Protein AF-A0A353XTH4-F1 (afdb_monomer_lite)

Foldseek 3Di:
DVVVVVVVVVVVVVVLVLLVLLLVQLVVVFDLLLLQLVVLVVLLVVLQVVCCVPPNPVLVVVLVVLCVVPVVLLLVLLCLQRNLLSSLSSQLSNQDHSVLLVLLLLLLLVLLVVLVVLVVDDDDVVSVVVSVVSVVSSVVVNVVVVVVVVVPVPDPCPDPCCNCVRHNVSSNSSSNSNSNSVVLLVLLAVLLVVVVVVVVVVVVVVVVVVVVVVVVVVPPPPPPDDDDDDDDDPPPPPVVVPPVCDPPPPPPPDPDDPSRVVSVPRHRRNDPSSVDPSSSSSSSSVSNVVVSVVVCVVVVDDDGDPSSNPD

pLDDT: mean 82.44, std 18.03, range [32.66, 98.12]

Structure (mmCIF, N/CA/C/O backbone):
data_AF-A0A353XTH4-F1
#
_entry.id   AF-A0A353XTH4-F1
#
loop_
_atom_site.group_PDB
_atom_site.id
_atom_site.type_symbol
_atom_site.label_atom_id
_atom_site.label_alt_id
_atom_site.label_comp_id
_atom_site.label_asym_id
_atom_site.label_entity_id
_atom_site.label_seq_id
_atom_site.pdbx_PDB_ins_code
_atom_site.Cartn_x
_atom_site.Cartn_y
_atom_site.Cartn_z
_atom_site.occupancy
_atom_site.B_iso_or_equiv
_atom_site.auth_seq_id
_atom_site.auth_comp_id
_atom_site.auth_asym_id
_atom_site.auth_atom_id
_atom_site.pdbx_PDB_model_num
ATOM 1 N N . MET A 1 1 ? 14.498 3.901 23.119 1.00 85.19 1 MET A N 1
ATOM 2 C CA . MET A 1 1 ? 15.072 4.390 21.845 1.00 85.19 1 MET A CA 1
ATOM 3 C C . MET A 1 1 ? 15.716 3.276 21.026 1.00 85.19 1 MET A C 1
ATOM 5 O O . MET A 1 1 ? 15.210 3.004 19.949 1.00 85.19 1 MET A O 1
ATOM 9 N N . VAL A 1 2 ? 16.725 2.557 21.540 1.00 93.25 2 VAL A N 1
ATOM 10 C CA . VAL A 1 2 ? 17.423 1.482 20.791 1.00 93.25 2 VAL A CA 1
ATOM 11 C C . VAL A 1 2 ? 16.478 0.410 20.228 1.00 93.25 2 VAL A C 1
ATOM 13 O O . VAL A 1 2 ? 16.583 0.060 19.060 1.00 93.25 2 VAL A O 1
ATOM 16 N N . ARG A 1 3 ? 15.492 -0.050 21.014 1.00 93.12 3 ARG A N 1
ATOM 17 C CA . ARG A 1 3 ? 14.490 -1.033 20.555 1.00 93.12 3 ARG A CA 1
ATOM 18 C C . ARG A 1 3 ? 13.718 -0.574 19.312 1.00 93.12 3 ARG A C 1
ATOM 20 O O .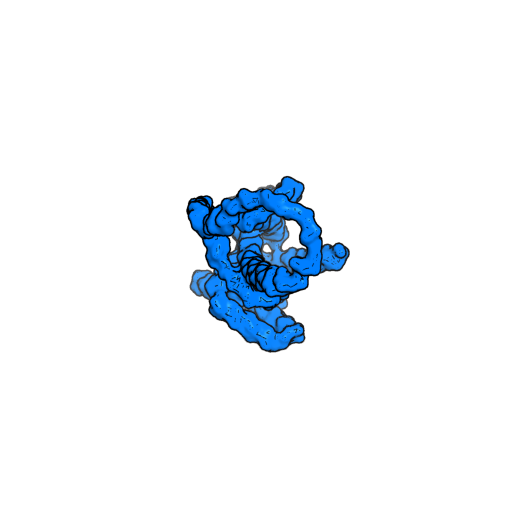 ARG A 1 3 ? 13.501 -1.377 18.417 1.00 93.12 3 ARG A O 1
ATOM 27 N N . LEU A 1 4 ? 13.306 0.695 19.260 1.00 92.56 4 LEU A N 1
ATOM 28 C CA . LEU A 1 4 ? 12.585 1.232 18.102 1.00 92.56 4 LEU A CA 1
ATOM 29 C C . LEU A 1 4 ? 13.498 1.298 16.880 1.00 92.56 4 LEU A C 1
ATOM 31 O O . LEU A 1 4 ? 13.093 0.844 15.820 1.00 92.56 4 LEU A O 1
ATOM 35 N N . ILE A 1 5 ? 14.735 1.770 17.061 1.00 93.06 5 ILE A N 1
ATOM 36 C CA . ILE A 1 5 ? 15.741 1.833 15.993 1.00 93.06 5 ILE A CA 1
ATOM 37 C C . ILE A 1 5 ? 15.989 0.438 15.407 1.00 93.06 5 ILE A C 1
ATOM 39 O O . ILE A 1 5 ? 15.964 0.267 14.190 1.00 93.06 5 ILE A O 1
ATOM 43 N N . LEU A 1 6 ? 16.164 -0.574 16.262 1.00 95.38 6 LEU A N 1
ATOM 44 C CA . LEU A 1 6 ? 16.394 -1.947 15.820 1.00 95.38 6 LEU A CA 1
ATOM 45 C C . LEU A 1 6 ? 15.192 -2.503 15.046 1.00 95.38 6 LEU A C 1
ATOM 47 O O . LEU A 1 6 ? 15.371 -3.064 13.971 1.00 95.38 6 LEU A O 1
ATOM 51 N N . ILE A 1 7 ? 13.970 -2.307 15.552 1.00 91.81 7 ILE A N 1
ATOM 52 C CA . ILE A 1 7 ? 12.749 -2.744 14.860 1.00 91.81 7 ILE A CA 1
ATOM 53 C C . ILE A 1 7 ? 12.629 -2.057 13.495 1.00 91.81 7 ILE A C 1
ATOM 55 O O . ILE A 1 7 ? 12.331 -2.726 12.511 1.00 91.81 7 ILE A O 1
ATOM 59 N N . THR A 1 8 ? 12.901 -0.751 13.408 1.00 91.38 8 THR A N 1
ATOM 60 C CA . THR A 1 8 ? 12.856 -0.024 12.130 1.00 91.38 8 THR A CA 1
ATOM 61 C C . THR A 1 8 ? 13.936 -0.475 11.156 1.00 91.38 8 THR A C 1
ATOM 63 O O . THR A 1 8 ? 13.669 -0.523 9.963 1.00 91.38 8 THR A O 1
ATOM 66 N N . LEU A 1 9 ? 15.123 -0.843 11.646 1.00 93.94 9 LEU A N 1
ATOM 67 C CA . LEU A 1 9 ? 16.229 -1.316 10.814 1.00 93.94 9 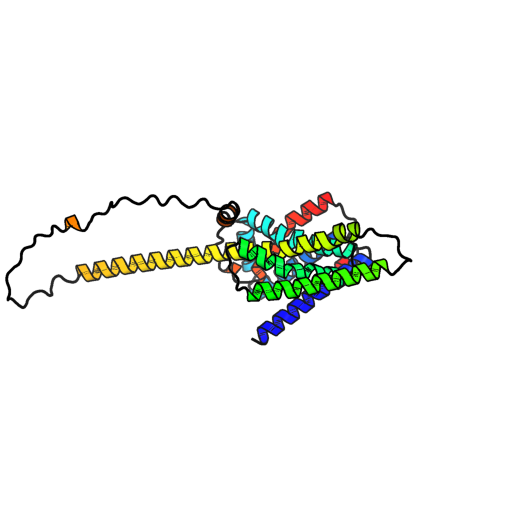LEU A CA 1
ATOM 68 C C . LEU A 1 9 ? 15.965 -2.728 10.279 1.00 93.94 9 LEU A C 1
ATOM 70 O O . LEU A 1 9 ? 16.233 -3.017 9.119 1.00 93.94 9 LEU A O 1
ATOM 74 N N . ILE A 1 10 ? 15.377 -3.599 11.102 1.00 95.06 10 ILE A N 1
ATOM 75 C CA . ILE A 1 10 ? 14.919 -4.919 10.656 1.00 95.06 10 ILE A CA 1
ATOM 76 C C . ILE A 1 10 ? 13.797 -4.758 9.623 1.00 95.06 10 ILE A C 1
ATOM 78 O O . ILE A 1 10 ? 13.840 -5.381 8.565 1.00 95.06 10 ILE A O 1
ATOM 82 N N . ALA A 1 11 ? 12.820 -3.887 9.892 1.00 90.62 11 ALA A N 1
ATOM 83 C CA . ALA A 1 11 ? 11.736 -3.612 8.955 1.00 90.62 11 ALA A CA 1
ATOM 84 C C . ALA A 1 11 ? 12.257 -3.051 7.622 1.00 90.62 11 ALA A C 1
ATOM 86 O O . ALA A 1 11 ? 11.810 -3.496 6.568 1.00 90.62 11 ALA A O 1
ATOM 87 N N . SER A 1 12 ? 13.223 -2.125 7.646 1.00 90.25 12 SER A N 1
ATOM 88 C CA . SER A 1 12 ? 13.816 -1.573 6.425 1.00 90.25 12 SER A CA 1
ATOM 89 C C . SER A 1 12 ? 14.661 -2.596 5.668 1.00 90.25 12 SER A C 1
ATOM 91 O O . SER A 1 12 ? 14.639 -2.584 4.441 1.00 90.25 12 SER A O 1
ATOM 93 N N . ALA A 1 13 ? 15.348 -3.512 6.357 1.00 92.50 13 ALA A N 1
ATOM 94 C CA . ALA A 1 13 ? 16.084 -4.602 5.719 1.00 92.50 13 ALA A CA 1
ATOM 95 C C . ALA A 1 13 ? 15.146 -5.549 4.953 1.00 92.50 13 ALA A C 1
ATOM 97 O O . ALA A 1 13 ? 15.380 -5.807 3.774 1.00 92.50 13 ALA A O 1
ATOM 98 N N . PHE A 1 14 ? 14.051 -5.997 5.581 1.00 92.44 14 PHE A N 1
ATOM 99 C CA . PHE A 1 14 ? 13.032 -6.812 4.906 1.00 92.44 14 PHE A CA 1
ATOM 100 C C . PHE A 1 14 ? 12.325 -6.051 3.787 1.00 92.44 14 PHE A C 1
ATOM 102 O O . PHE A 1 14 ? 12.040 -6.618 2.740 1.00 92.44 14 PHE A O 1
ATOM 109 N N . PHE A 1 15 ? 12.047 -4.762 3.983 1.00 90.38 15 PHE A N 1
ATOM 110 C CA . PHE A 1 15 ? 11.444 -3.943 2.939 1.00 90.38 15 PHE A CA 1
ATOM 111 C C . PHE A 1 15 ? 12.383 -3.790 1.735 1.00 90.38 15 PHE A C 1
ATOM 113 O O . PHE A 1 15 ? 11.950 -3.928 0.596 1.00 90.38 15 PHE A O 1
ATOM 120 N N . SER A 1 16 ? 13.678 -3.579 1.977 1.00 90.69 16 SER A N 1
ATOM 121 C CA . SER A 1 16 ? 14.688 -3.445 0.927 1.00 90.69 16 SER A CA 1
ATOM 122 C C . SER A 1 16 ? 14.930 -4.754 0.166 1.00 90.69 16 SER A C 1
ATOM 124 O O . SER A 1 16 ? 15.039 -4.749 -1.059 1.00 90.69 16 SER A O 1
ATOM 126 N N . SER A 1 17 ? 14.942 -5.904 0.851 1.00 91.12 17 SER A N 1
ATOM 127 C CA . SER A 1 17 ? 15.124 -7.197 0.177 1.00 91.12 17 SER A CA 1
ATOM 128 C C . SER A 1 17 ? 14.012 -7.502 -0.829 1.00 91.12 17 SER A C 1
ATOM 130 O O . SER A 1 17 ? 14.263 -8.204 -1.808 1.00 91.12 17 SER A O 1
ATOM 132 N N . THR A 1 18 ? 12.811 -6.927 -0.662 1.00 91.44 18 THR A N 1
ATOM 133 C CA . THR A 1 18 ? 11.720 -7.114 -1.631 1.00 91.44 18 THR A CA 1
ATOM 134 C C . THR A 1 18 ? 12.064 -6.621 -3.033 1.00 91.44 18 THR A C 1
ATOM 136 O O . THR A 1 18 ? 11.615 -7.240 -3.993 1.00 91.44 18 THR A O 1
ATOM 139 N N . TYR A 1 19 ? 12.885 -5.575 -3.176 1.00 92.44 19 TYR A N 1
ATOM 140 C CA . TYR A 1 19 ? 13.293 -5.080 -4.494 1.00 92.44 19 TYR A CA 1
ATOM 141 C C . TYR A 1 19 ? 14.172 -6.092 -5.229 1.00 92.44 19 TYR A C 1
ATOM 143 O O . TYR A 1 19 ? 13.966 -6.336 -6.413 1.00 92.44 19 TYR A O 1
ATOM 151 N N . ILE A 1 20 ? 15.089 -6.733 -4.501 1.00 91.25 20 ILE A N 1
ATOM 152 C CA . ILE A 1 20 ? 15.954 -7.789 -5.039 1.00 91.25 20 ILE A CA 1
ATOM 153 C C . ILE A 1 20 ? 15.106 -9.006 -5.423 1.00 91.25 20 ILE A C 1
ATOM 155 O O . ILE A 1 20 ? 15.245 -9.538 -6.517 1.00 91.25 20 ILE A O 1
ATOM 159 N N . LEU A 1 21 ? 14.179 -9.427 -4.556 1.00 90.50 21 LEU A N 1
ATOM 160 C CA . LEU A 1 21 ? 13.292 -10.559 -4.848 1.00 90.50 21 LEU A CA 1
ATOM 161 C C . LEU A 1 21 ? 12.368 -10.287 -6.046 1.00 90.50 21 LEU A C 1
ATOM 163 O O . LEU A 1 21 ? 12.112 -11.193 -6.833 1.00 90.50 21 LEU A O 1
ATOM 167 N N . ASN A 1 22 ? 11.884 -9.052 -6.207 1.00 92.31 22 ASN A N 1
ATOM 168 C CA . ASN A 1 22 ? 11.079 -8.658 -7.366 1.00 92.31 22 ASN A CA 1
ATOM 169 C C . ASN A 1 22 ? 11.863 -8.794 -8.671 1.00 92.31 22 ASN A C 1
ATOM 171 O O . ASN A 1 22 ? 11.352 -9.383 -9.620 1.00 92.31 22 ASN A O 1
ATOM 175 N N . GLU A 1 23 ? 13.103 -8.309 -8.692 1.00 90.62 23 GLU A N 1
ATOM 176 C CA . GLU A 1 23 ? 13.998 -8.444 -9.842 1.00 90.62 23 GLU A CA 1
ATOM 177 C C . GLU A 1 23 ? 14.307 -9.918 -10.147 1.00 90.62 23 GLU A C 1
ATOM 179 O O . GLU A 1 23 ? 14.245 -10.337 -11.298 1.00 90.62 23 GLU A O 1
ATOM 184 N N . LEU A 1 24 ? 14.565 -10.743 -9.127 1.00 90.69 24 LEU A N 1
ATOM 185 C CA . LEU A 1 24 ? 14.818 -12.177 -9.318 1.00 90.69 24 LEU A CA 1
ATOM 186 C C . LEU A 1 24 ? 13.615 -12.917 -9.924 1.00 90.69 24 LEU A C 1
ATOM 188 O O . LEU A 1 24 ? 13.792 -13.764 -10.803 1.00 90.69 24 LEU A O 1
ATOM 192 N N . MET A 1 25 ? 12.395 -12.597 -9.486 1.00 90.38 25 MET A N 1
ATOM 193 C CA . MET A 1 25 ? 11.173 -13.176 -10.057 1.00 90.38 25 MET A CA 1
ATOM 194 C C . MET A 1 25 ? 10.928 -12.702 -11.494 1.00 90.38 25 MET A C 1
ATOM 196 O O . MET A 1 25 ? 10.558 -13.512 -12.342 1.00 90.38 25 MET A O 1
ATOM 200 N N . SER A 1 26 ? 11.174 -11.420 -11.774 1.00 89.00 26 SER A N 1
ATOM 201 C CA . SER A 1 26 ? 11.097 -10.847 -13.125 1.00 89.00 26 SER A CA 1
ATOM 202 C C . SER A 1 26 ? 12.087 -11.529 -14.077 1.00 89.00 26 SER A C 1
ATOM 204 O O . SER A 1 26 ? 11.701 -12.054 -15.122 1.00 89.00 26 SER A O 1
ATOM 206 N N . ASN A 1 27 ? 13.348 -11.667 -13.656 1.00 89.06 27 ASN A N 1
ATOM 207 C CA . ASN A 1 27 ? 14.402 -12.331 -14.428 1.00 89.06 27 ASN A CA 1
ATOM 208 C C . ASN A 1 27 ? 14.125 -13.823 -14.676 1.00 89.06 27 ASN A C 1
ATOM 210 O O . ASN A 1 27 ? 14.620 -14.386 -15.651 1.00 89.06 27 ASN A O 1
ATOM 214 N N . SER A 1 28 ? 13.320 -14.464 -13.824 1.00 87.69 28 SER A N 1
ATOM 215 C CA . SER A 1 28 ? 12.864 -15.850 -14.013 1.00 87.69 28 SER A CA 1
ATOM 216 C C . SER A 1 28 ? 11.718 -15.973 -15.034 1.00 87.69 28 SER A C 1
ATOM 218 O O . SER A 1 28 ? 11.257 -17.075 -15.315 1.00 87.69 28 SER A O 1
ATOM 220 N N . GLY A 1 29 ? 11.257 -14.857 -15.613 1.00 85.88 29 GLY A N 1
ATOM 221 C CA . GLY A 1 29 ? 10.137 -14.800 -16.555 1.00 85.88 29 GLY A CA 1
ATOM 222 C C . GLY A 1 29 ? 8.763 -14.699 -15.885 1.00 85.88 29 GLY A C 1
ATOM 223 O O . GLY A 1 29 ? 7.739 -14.827 -16.562 1.00 85.88 29 GLY A O 1
ATOM 224 N N . GLY A 1 30 ? 8.723 -14.481 -14.568 1.00 87.94 30 GLY A N 1
ATOM 225 C CA . GLY A 1 30 ? 7.493 -14.308 -13.810 1.00 87.94 30 GLY A CA 1
ATOM 226 C C . GLY A 1 30 ? 6.815 -12.978 -14.130 1.00 87.94 30 GLY A C 1
ATOM 227 O O . GLY A 1 30 ? 7.438 -11.924 -14.105 1.00 87.94 30 GLY A O 1
ATOM 228 N N . HIS A 1 31 ? 5.508 -13.001 -14.389 1.00 93.00 31 HIS A N 1
ATOM 229 C CA . HIS A 1 31 ? 4.763 -11.778 -14.696 1.00 93.00 31 HIS A CA 1
ATOM 230 C C . HIS A 1 31 ? 4.576 -10.921 -13.428 1.00 93.00 31 HIS A C 1
ATOM 232 O O . HIS A 1 31 ? 4.047 -11.432 -12.434 1.00 93.00 31 HIS A O 1
ATOM 238 N N . TRP A 1 32 ? 4.910 -9.621 -13.458 1.00 93.81 32 TRP A N 1
ATOM 239 C CA . TRP A 1 32 ? 4.843 -8.707 -12.297 1.00 93.81 32 TRP A CA 1
ATOM 240 C C . TRP A 1 32 ? 3.526 -8.757 -11.506 1.00 93.81 32 TRP A C 1
ATOM 242 O O . TRP A 1 32 ? 3.527 -8.634 -10.281 1.00 93.81 32 TRP A O 1
ATOM 252 N N . PHE A 1 33 ? 2.393 -8.947 -12.195 1.00 95.62 33 PHE A N 1
ATOM 253 C CA . PHE A 1 33 ? 1.073 -9.086 -11.569 1.00 95.62 33 PHE A CA 1
ATOM 254 C C . PHE A 1 33 ? 1.050 -10.188 -10.503 1.00 95.62 33 PHE A C 1
ATOM 256 O O . PHE A 1 33 ? 0.515 -9.975 -9.414 1.00 95.62 33 PHE A O 1
ATOM 263 N N . TRP A 1 34 ? 1.631 -11.356 -10.791 1.00 94.88 34 TRP A N 1
ATOM 264 C CA . TRP A 1 34 ? 1.678 -12.465 -9.838 1.00 94.88 34 TRP A CA 1
ATOM 265 C C . TRP A 1 34 ? 2.661 -12.183 -8.710 1.00 94.88 34 TRP A C 1
ATOM 267 O O . TRP A 1 34 ? 2.299 -12.383 -7.554 1.00 94.88 34 TRP A O 1
ATOM 277 N N . SER A 1 35 ? 3.828 -11.601 -9.012 1.00 93.25 35 SER A N 1
ATOM 278 C CA . SER A 1 35 ? 4.789 -11.143 -7.995 1.00 93.25 35 SER A CA 1
ATOM 279 C C . SER A 1 35 ? 4.139 -10.195 -6.977 1.00 93.25 35 SER A C 1
ATOM 281 O O . SER A 1 35 ? 4.430 -10.251 -5.779 1.00 93.25 35 SER A O 1
ATOM 283 N N . ALA A 1 36 ? 3.231 -9.328 -7.432 1.00 94.31 36 ALA A N 1
ATOM 284 C CA . ALA A 1 36 ? 2.531 -8.384 -6.570 1.00 94.31 36 ALA A CA 1
ATOM 285 C C . ALA A 1 36 ? 1.343 -9.019 -5.822 1.00 94.31 36 ALA A C 1
ATOM 287 O O . ALA A 1 36 ? 1.252 -8.930 -4.596 1.00 94.31 36 ALA A O 1
ATOM 288 N N . SER A 1 37 ? 0.435 -9.672 -6.549 1.00 96.12 37 SER A N 1
ATOM 289 C CA . SER A 1 37 ? -0.820 -10.199 -5.996 1.00 96.12 37 SER A CA 1
ATOM 290 C C . SER A 1 37 ? -0.612 -11.406 -5.077 1.00 96.12 37 SER A C 1
ATOM 292 O O . SER A 1 37 ? -1.214 -11.453 -4.000 1.00 96.12 37 SER A O 1
ATOM 294 N N . LEU A 1 38 ? 0.276 -12.345 -5.431 1.00 94.38 38 LEU A N 1
ATOM 295 C CA . LEU A 1 38 ? 0.573 -13.513 -4.592 1.00 94.38 38 LEU A CA 1
ATOM 296 C C . LEU A 1 38 ? 1.208 -13.097 -3.271 1.00 94.38 38 LEU A C 1
ATOM 298 O O . LEU A 1 38 ? 0.875 -13.651 -2.228 1.00 94.38 38 LEU A O 1
ATOM 302 N N . ARG A 1 39 ? 2.048 -12.059 -3.274 1.00 93.19 39 ARG A N 1
ATOM 303 C CA . ARG A 1 39 ? 2.657 -11.556 -2.043 1.00 93.19 39 ARG A CA 1
ATOM 304 C C . ARG A 1 39 ? 1.616 -11.046 -1.050 1.00 93.19 39 ARG A C 1
ATOM 306 O O . ARG A 1 39 ? 1.732 -11.320 0.146 1.00 93.19 39 ARG A O 1
ATOM 313 N N . TYR A 1 40 ? 0.574 -10.363 -1.520 1.00 95.12 40 TYR A N 1
ATOM 314 C CA . TYR A 1 40 ? -0.537 -9.972 -0.650 1.00 95.12 40 TYR A CA 1
ATOM 315 C C . TYR A 1 40 ? -1.442 -11.134 -0.270 1.00 95.12 40 TYR A C 1
ATOM 317 O O . TYR A 1 40 ? -1.923 -11.161 0.861 1.00 95.12 40 TYR A O 1
ATOM 325 N N . LEU A 1 41 ? -1.623 -12.121 -1.148 1.00 95.62 41 LEU A N 1
ATOM 326 C CA . LEU A 1 41 ? -2.326 -13.353 -0.799 1.00 95.62 41 LEU A CA 1
ATOM 327 C C . LEU A 1 41 ? -1.610 -14.092 0.344 1.00 95.62 41 LEU A C 1
ATOM 329 O O . LEU A 1 41 ? -2.232 -14.411 1.357 1.00 95.62 41 LEU A O 1
ATOM 333 N N . PHE A 1 42 ? -0.297 -14.300 0.237 1.00 94.56 42 PHE A N 1
ATOM 334 C CA . PHE A 1 42 ? 0.511 -14.920 1.288 1.00 94.56 42 PHE A CA 1
ATOM 335 C C . PHE A 1 42 ? 0.543 -14.068 2.556 1.00 94.56 42 PHE A C 1
ATOM 337 O O . PHE A 1 42 ? 0.365 -14.599 3.651 1.00 94.56 42 PHE A O 1
ATOM 344 N N . THR A 1 43 ? 0.668 -12.744 2.425 1.00 94.88 43 THR A N 1
ATOM 345 C CA . THR A 1 43 ? 0.559 -11.816 3.561 1.00 94.88 43 THR A CA 1
ATOM 346 C C . THR A 1 43 ? -0.785 -11.969 4.272 1.00 94.88 43 THR A C 1
ATOM 348 O O . THR A 1 43 ? -0.817 -12.048 5.498 1.00 94.88 43 THR A O 1
ATOM 351 N N . LEU A 1 44 ? -1.895 -12.074 3.537 1.00 97.06 44 LEU A N 1
ATOM 352 C CA . LEU A 1 44 ? -3.225 -12.262 4.114 1.00 97.06 44 LEU A CA 1
ATOM 353 C C . LEU A 1 44 ? -3.326 -13.577 4.891 1.00 97.06 44 LEU A C 1
ATOM 355 O O . LEU A 1 44 ? -3.850 -13.587 6.007 1.00 97.06 44 LEU A O 1
ATOM 359 N N . ILE A 1 45 ? -2.807 -14.672 4.328 1.00 96.81 45 ILE A N 1
ATOM 360 C CA . ILE A 1 45 ? -2.790 -15.988 4.981 1.00 96.81 45 ILE A CA 1
ATOM 361 C C . ILE A 1 45 ? -1.970 -15.915 6.274 1.00 96.81 45 ILE A C 1
ATOM 363 O O . ILE A 1 45 ? -2.479 -16.255 7.343 1.00 96.81 45 ILE A O 1
ATOM 367 N N . ILE A 1 46 ? -0.740 -15.400 6.200 1.00 96.19 46 ILE A N 1
ATOM 368 C CA . ILE A 1 46 ? 0.165 -15.269 7.349 1.00 96.19 46 ILE A CA 1
ATOM 369 C C . ILE A 1 46 ? -0.461 -14.390 8.435 1.00 96.19 46 ILE A C 1
ATOM 371 O O . ILE A 1 46 ? -0.488 -14.781 9.601 1.00 96.19 46 ILE A O 1
ATOM 375 N N . LEU A 1 47 ? -1.021 -13.231 8.078 1.00 96.50 47 LEU A N 1
ATOM 376 C CA . LEU A 1 47 ? -1.676 -12.339 9.038 1.00 96.50 47 LEU A CA 1
ATOM 377 C C . LEU A 1 47 ? -2.900 -12.978 9.680 1.00 96.50 47 LEU A C 1
ATOM 379 O O . LEU A 1 47 ? -3.092 -12.831 10.883 1.00 96.50 47 LEU A O 1
ATOM 383 N N . THR A 1 48 ? -3.710 -13.702 8.908 1.00 97.12 48 THR A N 1
ATOM 384 C CA . THR A 1 48 ? -4.885 -14.401 9.442 1.00 97.12 48 THR A CA 1
ATOM 385 C C . THR A 1 48 ? -4.464 -15.439 10.479 1.00 97.12 48 THR A C 1
ATOM 387 O O . THR A 1 48 ? -5.038 -15.476 11.566 1.00 97.12 48 THR A O 1
ATOM 390 N N . VAL A 1 49 ? -3.418 -16.222 10.192 1.00 96.94 49 VAL A N 1
ATOM 391 C CA . VAL A 1 49 ? -2.857 -17.200 11.138 1.00 96.94 49 VAL A CA 1
ATOM 392 C C . VAL A 1 49 ? -2.297 -16.501 12.377 1.00 96.94 49 VAL A C 1
ATOM 394 O O . VAL A 1 49 ? -2.655 -16.867 13.493 1.00 96.94 49 VAL A O 1
ATOM 397 N N . ILE A 1 50 ? -1.473 -15.463 12.212 1.00 96.19 50 ILE A N 1
ATOM 398 C CA . ILE A 1 50 ? -0.865 -14.735 13.336 1.00 96.19 50 ILE A CA 1
ATOM 399 C C . ILE A 1 50 ? -1.936 -14.115 14.242 1.00 96.19 50 ILE A C 1
ATOM 401 O O . ILE A 1 50 ? -1.876 -14.283 15.459 1.00 96.19 50 ILE A O 1
ATOM 405 N N . ILE A 1 51 ? -2.932 -13.430 13.676 1.00 96.12 51 ILE A N 1
ATOM 406 C CA . ILE A 1 51 ? -4.007 -12.790 14.448 1.00 96.12 51 ILE A CA 1
ATOM 407 C C . ILE A 1 51 ? -4.874 -13.851 15.138 1.00 96.12 51 ILE A C 1
ATOM 409 O O . ILE A 1 51 ? -5.226 -13.684 16.307 1.00 96.12 51 ILE A O 1
ATOM 413 N N . ALA A 1 52 ? -5.180 -14.965 14.466 1.00 95.81 52 ALA A N 1
ATOM 414 C CA . ALA A 1 52 ? -5.927 -16.063 15.073 1.00 95.81 52 ALA A CA 1
ATOM 415 C C . ALA A 1 52 ? -5.166 -16.695 16.251 1.00 95.81 52 ALA A C 1
ATOM 417 O O . ALA A 1 52 ? -5.776 -16.965 17.284 1.00 95.81 52 ALA A O 1
ATOM 418 N N . LEU A 1 53 ? -3.845 -16.872 16.137 1.00 95.81 53 LEU A N 1
ATOM 419 C CA . LEU A 1 53 ? -3.006 -17.413 17.211 1.00 95.81 53 LEU A CA 1
ATOM 420 C C . LEU A 1 53 ? -2.830 -16.429 18.381 1.00 95.81 53 LEU A C 1
ATOM 422 O O . LEU A 1 53 ? -2.816 -16.853 19.532 1.00 95.81 53 LEU A O 1
ATOM 426 N N . GLN A 1 54 ? -2.712 -15.124 18.116 1.00 93.25 54 GLN A N 1
ATOM 427 C CA . GLN A 1 54 ? -2.491 -14.108 19.157 1.00 93.25 54 GLN A CA 1
ATOM 428 C C . GLN A 1 54 ? -3.778 -13.644 19.852 1.00 93.25 54 GLN A C 1
ATOM 430 O O . GLN A 1 54 ? -3.746 -13.251 21.019 1.00 93.25 54 GLN A O 1
ATOM 435 N N . ASN A 1 55 ? -4.905 -13.609 19.137 1.00 91.56 55 ASN A N 1
ATOM 436 C CA . ASN A 1 55 ? -6.139 -12.969 19.603 1.00 91.56 55 ASN A CA 1
ATOM 437 C C . ASN A 1 55 ? -7.394 -13.847 19.472 1.00 91.56 55 ASN A C 1
ATOM 439 O O . ASN A 1 55 ? -8.471 -13.418 19.893 1.00 91.56 55 ASN A O 1
ATOM 443 N N . GLY A 1 56 ? -7.270 -15.054 18.914 1.00 91.81 56 GLY A N 1
ATOM 444 C CA . GLY A 1 56 ? -8.370 -15.989 18.688 1.00 91.81 56 GLY A CA 1
ATOM 445 C C . GLY A 1 56 ? -9.165 -15.714 17.407 1.00 91.81 56 GLY A C 1
ATOM 446 O O . GLY A 1 56 ? -9.169 -14.608 16.866 1.00 91.81 56 GLY A O 1
ATOM 447 N N . GLY A 1 57 ? -9.909 -16.723 16.938 1.00 91.62 57 GLY A N 1
ATOM 448 C CA . GLY A 1 57 ? -10.721 -16.636 15.712 1.00 91.62 57 GLY A CA 1
ATOM 449 C C . GLY A 1 57 ? -11.805 -15.550 15.744 1.00 91.62 57 GLY A C 1
ATOM 450 O O . GLY A 1 57 ? -12.086 -14.935 14.718 1.00 91.62 57 GLY A O 1
ATOM 451 N N . LYS A 1 58 ? -12.331 -15.218 16.934 1.00 93.88 58 LYS A N 1
ATOM 452 C CA . LYS A 1 58 ? -13.287 -14.109 17.120 1.00 93.88 58 LYS A CA 1
ATOM 453 C C . LYS A 1 58 ? -12.729 -12.765 16.645 1.00 93.88 58 LYS A C 1
ATOM 455 O O . LYS A 1 58 ? -13.485 -11.923 16.177 1.00 93.88 58 LYS A O 1
ATOM 460 N N . ARG A 1 59 ? -11.408 -12.553 16.730 1.00 93.75 59 ARG A N 1
ATOM 461 C CA . ARG A 1 59 ? -10.783 -11.320 16.235 1.00 93.75 59 ARG A CA 1
ATOM 462 C C . ARG A 1 59 ? -10.957 -11.184 14.725 1.00 93.75 59 ARG A C 1
ATOM 464 O O . ARG A 1 59 ? -11.285 -10.103 14.260 1.00 93.75 59 ARG A O 1
ATOM 471 N N . ILE A 1 60 ? -10.774 -12.273 13.979 1.00 95.88 60 ILE A N 1
ATOM 472 C CA . ILE A 1 60 ? -10.935 -12.293 12.520 1.00 95.88 60 ILE A CA 1
ATOM 473 C C . ILE A 1 60 ? -12.389 -12.013 12.133 1.00 95.88 60 ILE A C 1
ATOM 475 O O . ILE A 1 60 ? -12.639 -11.236 11.217 1.00 95.88 60 ILE A O 1
ATOM 479 N N . GLU A 1 61 ? -13.347 -12.586 12.863 1.00 95.94 61 GLU A N 1
ATOM 480 C CA . GLU A 1 61 ? -14.773 -12.310 12.664 1.00 95.94 61 GLU A CA 1
ATOM 481 C C . GLU A 1 61 ? -15.094 -10.819 12.848 1.00 95.94 61 GLU A C 1
ATOM 483 O O . GLU A 1 61 ? -15.721 -10.212 11.984 1.00 95.94 61 GLU A O 1
ATOM 488 N N . GLN A 1 62 ? -14.582 -10.194 13.913 1.00 96.06 62 GLN A N 1
ATOM 489 C CA . GLN A 1 62 ? -14.765 -8.757 14.142 1.00 96.06 62 GLN A CA 1
ATOM 490 C C . GLN A 1 62 ? -14.136 -7.895 13.036 1.00 96.06 62 GLN A C 1
ATOM 492 O O . GLN A 1 62 ? -14.715 -6.884 12.642 1.00 96.06 62 GLN A O 1
ATOM 497 N N . LEU A 1 63 ? -12.971 -8.287 12.507 1.00 96.62 63 LEU A N 1
ATOM 498 C CA . LEU A 1 63 ? -12.364 -7.588 11.369 1.00 96.62 63 LEU A CA 1
ATOM 499 C C . LEU A 1 63 ? -13.215 -7.728 10.104 1.00 96.62 63 LEU A C 1
ATOM 501 O O . LEU A 1 63 ? -13.361 -6.761 9.361 1.00 96.62 63 LEU A O 1
ATOM 505 N N . TRP A 1 64 ? -13.825 -8.891 9.877 1.00 97.06 64 TRP A N 1
ATOM 506 C CA . TRP A 1 64 ? -14.769 -9.080 8.777 1.00 97.06 64 TRP A CA 1
ATOM 507 C C . TRP A 1 64 ? -16.025 -8.220 8.912 1.00 97.06 64 TRP A C 1
ATOM 509 O O . TRP A 1 64 ? -16.507 -7.711 7.901 1.00 97.06 64 TRP A O 1
ATOM 519 N N . VAL A 1 65 ? -16.547 -8.040 10.128 1.00 96.75 65 VAL A N 1
ATOM 520 C CA . VAL A 1 65 ? -17.676 -7.134 10.389 1.00 96.75 65 VAL A CA 1
ATOM 521 C C . VAL A 1 65 ? -17.295 -5.698 10.023 1.00 96.75 65 VAL A C 1
ATOM 523 O O . VAL A 1 65 ? -17.941 -5.115 9.154 1.00 96.75 65 VAL A O 1
ATOM 526 N N . ILE A 1 66 ? -16.175 -5.189 10.552 1.00 95.88 66 ILE A N 1
ATOM 527 C CA . ILE A 1 66 ? -15.666 -3.839 10.231 1.00 95.88 66 ILE A CA 1
ATOM 528 C C . ILE A 1 66 ? -15.436 -3.666 8.727 1.00 95.88 66 ILE A C 1
ATOM 530 O O . ILE A 1 66 ? -15.723 -2.610 8.157 1.00 95.88 66 ILE A O 1
ATOM 534 N N . PHE A 1 67 ? -14.892 -4.695 8.071 1.00 96.38 67 PHE A N 1
ATOM 535 C CA . PHE A 1 67 ? -14.677 -4.663 6.633 1.00 96.38 67 PHE A CA 1
ATOM 536 C C . PHE A 1 67 ? -15.997 -4.495 5.879 1.00 96.38 67 PHE A C 1
ATOM 538 O O . PHE A 1 67 ? -16.073 -3.654 4.992 1.00 96.38 67 PHE A O 1
ATOM 545 N N . LYS A 1 68 ? -17.039 -5.258 6.232 1.00 96.25 68 LYS A N 1
ATOM 546 C CA . LYS A 1 68 ? -18.350 -5.193 5.567 1.00 96.25 68 LYS A CA 1
ATOM 547 C C . LYS A 1 68 ? -19.067 -3.868 5.819 1.00 96.25 68 LYS A C 1
ATOM 549 O O . LYS A 1 68 ? -19.628 -3.310 4.880 1.00 96.25 68 LYS A O 1
ATOM 554 N N . GLU A 1 69 ? -19.012 -3.353 7.045 1.00 95.50 69 GLU A N 1
ATOM 555 C CA . GLU A 1 69 ? -19.626 -2.070 7.422 1.00 95.50 69 GLU A CA 1
ATOM 556 C C . GLU A 1 69 ? -19.039 -0.895 6.629 1.00 95.50 69 GLU A C 1
ATOM 558 O O . GLU A 1 69 ? -19.768 -0.007 6.192 1.00 95.50 69 GLU A O 1
ATOM 563 N N . HIS A 1 70 ? -17.729 -0.923 6.365 1.00 95.69 70 HIS A N 1
ATOM 564 C CA . HIS A 1 70 ? -17.016 0.149 5.665 1.00 95.69 70 HIS A CA 1
ATOM 565 C C . HIS A 1 70 ? -16.330 -0.331 4.377 1.00 95.69 70 HIS A C 1
ATOM 567 O O . HIS A 1 70 ? -15.231 0.119 4.039 1.00 95.69 70 HIS A O 1
ATOM 573 N N . TRP A 1 71 ? -16.968 -1.243 3.637 1.00 96.44 71 TRP A N 1
ATOM 574 C CA . TRP A 1 71 ? -16.340 -1.959 2.517 1.00 96.44 71 TRP A CA 1
ATOM 575 C C . TRP A 1 71 ? -15.764 -1.028 1.444 1.00 96.44 71 TRP A C 1
ATOM 577 O O . TRP A 1 71 ? -14.660 -1.265 0.955 1.00 96.44 71 TRP A O 1
ATOM 587 N N . GLY A 1 72 ? -16.469 0.059 1.111 1.00 96.44 72 GLY A N 1
ATOM 588 C CA . GLY A 1 72 ? -16.019 1.031 0.112 1.00 96.44 72 GLY A CA 1
ATOM 589 C C . GLY A 1 72 ? -14.738 1.745 0.544 1.00 96.44 72 GLY A C 1
ATOM 590 O O . GLY A 1 72 ? -13.791 1.848 -0.233 1.00 96.44 72 GLY A O 1
ATOM 591 N N . PHE A 1 73 ? -14.663 2.158 1.811 1.00 96.25 73 PHE A N 1
ATOM 592 C CA . PHE A 1 73 ? -13.474 2.798 2.374 1.00 96.25 73 PHE A CA 1
ATOM 593 C C . PHE A 1 73 ? -12.270 1.853 2.384 1.00 96.25 73 PHE A C 1
ATOM 595 O O . PHE A 1 73 ? -11.186 2.237 1.934 1.00 96.25 73 PHE A O 1
ATOM 602 N N . TRP A 1 74 ? -12.457 0.615 2.850 1.00 97.44 74 TRP A N 1
ATOM 603 C CA . TRP A 1 74 ? -11.384 -0.380 2.872 1.00 97.44 74 TRP A CA 1
ATOM 604 C C . TRP A 1 74 ? -10.937 -0.763 1.468 1.00 97.44 74 TRP A C 1
ATOM 606 O O . TRP A 1 74 ? -9.738 -0.909 1.239 1.00 97.44 74 TRP A O 1
ATOM 616 N N . THR A 1 75 ? -11.871 -0.851 0.519 1.00 97.81 75 THR A N 1
ATOM 617 C CA . THR A 1 75 ? -11.552 -1.145 -0.879 1.00 97.81 75 THR A CA 1
ATOM 618 C C . THR A 1 75 ? -10.720 -0.031 -1.499 1.00 97.81 75 THR A C 1
ATOM 620 O O . THR A 1 75 ? -9.659 -0.304 -2.048 1.00 97.81 75 THR A O 1
ATOM 623 N N . VAL A 1 76 ? -11.129 1.234 -1.365 1.00 97.00 76 VAL A N 1
ATOM 624 C CA . VAL A 1 76 ? -10.368 2.379 -1.898 1.00 97.00 76 VAL A CA 1
ATOM 625 C C . VAL A 1 76 ? -8.989 2.466 -1.248 1.00 97.00 76 VAL A C 1
ATOM 627 O O . VAL A 1 76 ? -7.971 2.543 -1.933 1.00 97.00 76 VAL A O 1
ATOM 630 N N . THR A 1 77 ? -8.942 2.401 0.079 1.00 96.50 77 THR A N 1
ATOM 631 C CA . THR A 1 77 ? -7.702 2.584 0.838 1.00 96.50 77 THR A CA 1
ATOM 632 C C . THR A 1 77 ? -6.722 1.428 0.628 1.00 96.50 77 THR A C 1
ATOM 634 O O . THR A 1 77 ? -5.526 1.663 0.448 1.00 96.50 77 THR A O 1
ATOM 637 N N . GLY A 1 78 ? -7.218 0.187 0.585 1.00 97.50 78 GLY A N 1
ATOM 638 C CA . GLY A 1 78 ? -6.432 -1.000 0.244 1.00 97.50 78 GLY A CA 1
ATOM 639 C C . GLY A 1 78 ? -5.959 -0.987 -1.210 1.00 97.50 78 GLY A C 1
ATOM 640 O O . GLY A 1 78 ? -4.794 -1.265 -1.483 1.00 97.50 78 GLY A O 1
ATOM 641 N N . SER A 1 79 ? -6.814 -0.574 -2.150 1.00 98.12 79 SER A N 1
ATOM 642 C CA . SER A 1 79 ? -6.436 -0.435 -3.563 1.00 98.12 79 SER A CA 1
ATOM 643 C C . SER A 1 79 ? -5.326 0.592 -3.762 1.00 98.12 79 SER A C 1
ATOM 645 O O . SER A 1 79 ? -4.405 0.333 -4.521 1.00 98.12 79 SER A O 1
ATOM 647 N N . ILE A 1 80 ? -5.359 1.731 -3.066 1.00 97.94 80 ILE A N 1
ATOM 648 C CA . ILE A 1 80 ? -4.288 2.734 -3.151 1.00 97.94 80 ILE A CA 1
ATOM 649 C C . ILE A 1 80 ? -3.028 2.223 -2.448 1.00 97.94 80 ILE A C 1
ATOM 651 O O . ILE A 1 80 ? -1.978 2.074 -3.070 1.00 97.94 80 ILE A O 1
ATOM 655 N N . GLY A 1 81 ? -3.128 1.931 -1.150 1.00 95.75 81 GLY A N 1
ATOM 656 C CA . GLY A 1 81 ? -1.957 1.679 -0.315 1.00 95.75 81 GLY A CA 1
ATOM 657 C C . GLY A 1 81 ? -1.269 0.343 -0.564 1.00 95.75 81 GLY A C 1
ATOM 658 O O . GLY A 1 81 ? -0.094 0.223 -0.238 1.00 95.75 81 GLY A O 1
ATOM 659 N N . PHE A 1 82 ? -1.990 -0.672 -1.050 1.00 96.06 82 PHE A N 1
ATOM 660 C CA . PHE A 1 82 ? -1.472 -2.032 -1.245 1.00 96.06 82 PHE A CA 1
ATOM 661 C C . PHE A 1 82 ? -1.537 -2.417 -2.730 1.00 96.06 82 PHE A C 1
ATOM 663 O O . PHE A 1 82 ? -0.561 -2.917 -3.273 1.00 96.06 82 PHE A O 1
ATOM 670 N N . GLY A 1 83 ? -2.635 -2.104 -3.423 1.00 97.12 83 GLY A N 1
ATOM 671 C CA . GLY A 1 83 ? -2.790 -2.364 -4.859 1.00 97.12 83 GLY A CA 1
ATOM 672 C C . GLY A 1 83 ? -1.829 -1.557 -5.741 1.00 97.12 83 GLY A C 1
ATOM 673 O O . GLY A 1 83 ? -0.800 -2.066 -6.181 1.00 97.12 83 GLY A O 1
ATOM 674 N N . ILE A 1 84 ? -2.158 -0.285 -5.991 1.00 97.88 84 ILE A N 1
ATOM 675 C CA . ILE A 1 84 ? -1.408 0.644 -6.852 1.00 97.88 84 ILE A CA 1
ATOM 676 C C . ILE A 1 84 ? 0.038 0.764 -6.381 1.00 97.88 84 ILE A C 1
ATOM 678 O O . ILE A 1 84 ? 0.954 0.697 -7.200 1.00 97.88 84 ILE A O 1
ATOM 682 N N . PHE A 1 85 ? 0.235 0.909 -5.067 1.00 97.25 85 PHE A N 1
ATOM 683 C CA . PHE A 1 85 ? 1.558 0.959 -4.457 1.00 97.25 85 PHE A CA 1
ATOM 684 C C . PHE A 1 85 ? 2.450 -0.181 -4.953 1.00 97.25 85 PHE A C 1
ATOM 686 O O . PHE A 1 85 ? 3.502 0.059 -5.540 1.00 97.25 85 PHE A O 1
ATOM 693 N N . TYR A 1 86 ? 2.026 -1.423 -4.749 1.00 95.75 86 TYR A N 1
ATOM 694 C CA . TYR A 1 86 ? 2.910 -2.550 -4.986 1.00 95.75 86 TYR A CA 1
ATOM 695 C C . TYR A 1 86 ? 2.917 -3.028 -6.435 1.00 95.75 86 TYR A C 1
ATOM 697 O O . TYR A 1 86 ? 3.943 -3.508 -6.915 1.00 95.75 86 TYR A O 1
ATOM 705 N N . ALA A 1 87 ? 1.803 -2.838 -7.149 1.00 96.31 87 ALA A N 1
ATOM 706 C CA . ALA A 1 87 ? 1.744 -3.003 -8.595 1.00 96.31 87 ALA A CA 1
ATOM 707 C C . ALA A 1 87 ? 2.789 -2.114 -9.278 1.00 96.31 87 ALA A C 1
ATOM 709 O O . ALA A 1 87 ? 3.542 -2.606 -10.110 1.00 96.31 87 ALA A O 1
ATOM 710 N N . GLY A 1 88 ? 2.894 -0.841 -8.874 1.00 96.19 88 GLY A N 1
ATOM 711 C CA . GLY A 1 88 ? 3.887 0.087 -9.415 1.00 96.19 88 GLY A CA 1
ATOM 712 C C . GLY A 1 88 ? 5.327 -0.368 -9.172 1.00 96.19 88 GLY A C 1
ATOM 713 O O . GLY A 1 88 ? 6.142 -0.310 -10.088 1.00 96.19 88 GLY A O 1
ATOM 714 N N . LEU A 1 89 ? 5.630 -0.883 -7.973 1.00 95.00 89 LEU A N 1
ATOM 715 C CA . LEU A 1 89 ? 6.966 -1.401 -7.654 1.00 95.00 89 LEU A CA 1
ATOM 716 C C . LEU A 1 89 ? 7.323 -2.663 -8.448 1.00 95.00 89 LEU A C 1
ATOM 718 O O . LEU A 1 89 ? 8.439 -2.764 -8.950 1.00 95.00 89 LEU A O 1
ATOM 722 N N . CYS A 1 90 ? 6.398 -3.620 -8.564 1.00 94.56 90 CYS A N 1
ATOM 723 C CA . CYS A 1 90 ? 6.654 -4.854 -9.311 1.00 94.56 90 CYS A CA 1
ATOM 724 C C . CYS A 1 90 ? 6.726 -4.589 -10.817 1.00 94.56 90 CYS A C 1
ATOM 726 O O . CYS A 1 90 ? 7.597 -5.131 -11.478 1.00 94.56 90 CYS A O 1
ATOM 728 N N . TYR A 1 91 ? 5.868 -3.714 -11.349 1.00 95.00 91 TYR A N 1
ATOM 729 C CA . TYR A 1 91 ? 5.922 -3.314 -12.754 1.00 95.00 91 TYR A CA 1
ATOM 730 C C . TYR A 1 91 ? 7.246 -2.620 -13.096 1.00 95.00 91 TYR A C 1
ATOM 732 O O . TYR A 1 91 ? 7.850 -2.904 -14.126 1.00 95.00 91 TYR A O 1
ATOM 740 N N . ALA A 1 92 ? 7.730 -1.724 -12.230 1.00 93.06 92 ALA A N 1
ATOM 741 C CA . ALA A 1 92 ? 9.015 -1.063 -12.446 1.00 93.06 92 ALA A CA 1
ATOM 742 C C . ALA A 1 92 ? 10.195 -2.050 -12.428 1.00 93.06 92 ALA A C 1
ATOM 744 O O . ALA A 1 92 ? 11.134 -1.876 -13.201 1.00 93.06 92 ALA A O 1
ATOM 745 N N . ALA A 1 93 ? 10.126 -3.094 -11.594 1.00 91.44 93 ALA A N 1
ATOM 746 C CA . ALA A 1 93 ? 11.146 -4.142 -11.512 1.00 91.44 93 ALA A CA 1
ATOM 747 C C . ALA A 1 93 ? 11.239 -5.023 -12.776 1.00 91.44 93 ALA A C 1
ATOM 749 O O . ALA A 1 93 ? 12.247 -5.697 -12.969 1.00 91.44 93 ALA A O 1
ATOM 750 N N . ASP A 1 94 ? 10.233 -4.993 -13.658 1.00 90.38 94 ASP A N 1
ATOM 751 C CA . ASP A 1 94 ? 10.307 -5.629 -14.983 1.00 90.38 94 ASP A CA 1
ATOM 752 C C . ASP A 1 94 ? 11.113 -4.796 -15.996 1.00 90.38 94 ASP A C 1
ATOM 754 O O . ASP A 1 94 ? 11.503 -5.301 -17.046 1.00 90.38 94 ASP A O 1
ATOM 758 N N . HIS A 1 95 ? 11.365 -3.517 -15.702 1.00 87.50 95 HIS A N 1
ATOM 759 C CA . HIS A 1 95 ? 11.956 -2.569 -16.652 1.00 87.50 95 HIS A CA 1
ATOM 760 C C . HIS A 1 95 ? 13.293 -1.987 -16.185 1.00 87.50 95 HIS A C 1
ATOM 762 O O . HIS A 1 95 ? 14.062 -1.494 -17.010 1.00 87.50 95 HIS A O 1
ATOM 768 N N . VAL A 1 96 ? 13.559 -1.991 -14.877 1.00 86.62 96 VAL A N 1
ATOM 769 C CA . VAL A 1 96 ? 14.751 -1.389 -14.269 1.00 86.62 96 VAL A CA 1
ATOM 770 C C . VAL A 1 96 ? 15.230 -2.258 -13.105 1.00 86.62 96 VAL A C 1
ATOM 772 O O . VAL A 1 96 ? 14.434 -2.926 -12.448 1.00 86.62 96 VAL A O 1
ATOM 775 N N . SER A 1 97 ? 16.533 -2.223 -12.830 1.00 87.75 97 SER A N 1
ATOM 776 C CA . SER A 1 97 ? 17.165 -2.950 -11.728 1.00 87.75 97 SER A CA 1
ATOM 777 C C . SER A 1 97 ? 16.559 -2.604 -10.357 1.00 87.75 97 SER A C 1
ATOM 779 O O . SER A 1 97 ? 16.158 -1.467 -10.078 1.00 87.75 97 SER A O 1
ATOM 781 N N . GLY A 1 98 ? 16.514 -3.586 -9.454 1.00 88.06 98 GLY A N 1
ATOM 782 C CA . GLY A 1 98 ? 15.823 -3.477 -8.169 1.00 88.06 98 GLY A CA 1
ATOM 783 C C . GLY A 1 98 ? 16.405 -2.396 -7.256 1.00 88.06 98 GLY A C 1
ATOM 784 O O . GLY A 1 98 ? 15.666 -1.727 -6.534 1.00 88.06 98 GLY A O 1
ATOM 785 N N . TRP A 1 99 ? 17.715 -2.152 -7.312 1.00 88.00 99 TRP A N 1
ATOM 786 C CA . TRP A 1 99 ? 18.347 -1.089 -6.523 1.00 88.00 99 TRP A CA 1
ATOM 787 C C . TRP A 1 99 ? 17.978 0.318 -7.017 1.00 88.00 99 TRP A C 1
ATOM 789 O O . TRP A 1 99 ? 17.854 1.229 -6.195 1.00 88.00 99 TRP A O 1
ATOM 799 N N . VAL A 1 100 ? 17.742 0.501 -8.322 1.00 88.44 100 VAL A N 1
ATOM 800 C CA . VAL A 1 100 ? 17.243 1.771 -8.872 1.00 88.44 100 VAL A CA 1
ATOM 801 C C . VAL A 1 100 ? 15.802 1.975 -8.434 1.00 88.44 100 VAL A C 1
ATOM 803 O O . VAL A 1 100 ? 15.491 3.032 -7.895 1.00 88.44 100 VAL A O 1
ATOM 806 N N . VAL A 1 101 ? 14.947 0.949 -8.543 1.00 92.00 101 VAL A N 1
ATOM 807 C CA . VAL A 1 101 ? 13.565 0.984 -8.025 1.00 92.00 101 VAL A CA 1
ATOM 808 C C . VAL A 1 101 ? 13.552 1.370 -6.539 1.00 92.00 101 VAL A C 1
ATOM 810 O O . VAL A 1 101 ? 12.798 2.260 -6.136 1.00 92.00 101 VAL A O 1
ATOM 813 N N . ALA A 1 102 ? 14.429 0.769 -5.727 1.00 91.75 102 ALA A N 1
ATOM 814 C CA . ALA A 1 102 ? 14.571 1.085 -4.306 1.00 91.75 102 ALA A CA 1
ATOM 815 C C . ALA A 1 102 ? 14.974 2.551 -4.067 1.00 91.75 102 ALA A C 1
ATOM 817 O O . ALA A 1 102 ? 14.395 3.226 -3.211 1.00 91.75 102 ALA A O 1
ATOM 818 N N . ALA A 1 103 ? 15.942 3.060 -4.835 1.00 91.12 103 ALA A N 1
ATOM 819 C CA . ALA A 1 103 ? 16.384 4.447 -4.750 1.00 91.12 103 ALA A CA 1
ATOM 820 C C . ALA A 1 103 ? 15.281 5.422 -5.183 1.00 91.12 103 ALA A C 1
ATOM 822 O O . ALA A 1 103 ? 15.009 6.389 -4.475 1.00 91.12 103 ALA A O 1
ATOM 823 N N . THR A 1 104 ? 14.593 5.166 -6.295 1.00 92.38 104 THR A N 1
ATOM 824 C CA . THR A 1 104 ? 13.490 6.006 -6.785 1.00 92.38 104 THR A CA 1
ATOM 825 C C . THR A 1 104 ? 12.318 6.010 -5.811 1.00 92.38 104 THR A C 1
ATOM 827 O O . THR A 1 104 ? 11.719 7.060 -5.576 1.00 92.38 104 THR A O 1
ATOM 830 N N . PHE A 1 105 ? 12.024 4.879 -5.162 1.00 95.00 105 PHE A N 1
ATOM 831 C CA . PHE A 1 105 ? 10.978 4.816 -4.144 1.00 95.00 105 PHE A CA 1
ATOM 832 C C . PHE A 1 105 ? 11.263 5.707 -2.925 1.00 95.00 105 PHE A C 1
ATOM 834 O O . PHE A 1 105 ? 10.318 6.162 -2.281 1.00 95.00 105 PHE A O 1
ATOM 841 N N . MET A 1 106 ? 12.522 6.066 -2.635 1.00 94.62 106 MET A N 1
ATOM 842 C CA . MET A 1 106 ? 12.843 7.036 -1.571 1.00 94.62 106 MET A CA 1
ATOM 843 C C . MET A 1 106 ? 12.247 8.432 -1.818 1.00 94.62 106 MET A C 1
ATOM 845 O O . MET A 1 106 ? 12.152 9.225 -0.877 1.00 94.62 106 MET A O 1
ATOM 849 N N . PHE A 1 107 ? 11.725 8.717 -3.020 1.00 94.19 107 PHE A N 1
ATOM 850 C CA . PHE A 1 107 ? 10.830 9.858 -3.252 1.00 94.19 107 PHE A CA 1
ATOM 851 C C . PHE A 1 107 ? 9.633 9.878 -2.280 1.00 94.19 107 PHE A C 1
ATOM 853 O O . PHE A 1 107 ? 9.072 10.936 -1.997 1.00 94.19 107 PHE A O 1
ATOM 860 N N . THR A 1 108 ? 9.297 8.735 -1.671 1.00 95.31 108 THR A N 1
ATOM 861 C CA . THR A 1 108 ? 8.262 8.606 -0.640 1.00 95.31 108 THR A CA 1
ATOM 862 C C . THR A 1 108 ? 8.496 9.519 0.565 1.00 95.31 108 THR A C 1
ATOM 864 O O . THR A 1 108 ? 7.533 9.934 1.204 1.00 95.31 108 THR A O 1
ATOM 867 N N . VAL A 1 109 ? 9.744 9.911 0.858 1.00 93.50 109 VAL A N 1
ATOM 868 C CA . VAL A 1 109 ? 10.046 10.895 1.914 1.00 93.50 109 VAL A CA 1
ATOM 869 C C . VAL A 1 109 ? 9.419 12.252 1.583 1.00 93.50 109 VAL A C 1
ATOM 871 O O . VAL A 1 109 ? 8.775 12.867 2.433 1.00 93.50 109 VAL A O 1
ATOM 874 N N . VAL A 1 110 ? 9.547 12.695 0.331 1.00 94.12 110 VAL A N 1
ATOM 875 C CA . VAL A 1 110 ? 8.934 13.935 -0.166 1.00 94.12 110 VAL A CA 1
ATOM 876 C C . VAL A 1 110 ? 7.420 13.768 -0.281 1.00 94.12 110 VAL A C 1
ATOM 878 O O . VAL A 1 110 ? 6.668 14.619 0.198 1.00 94.12 110 VAL A O 1
ATOM 881 N N . ALA A 1 111 ? 6.967 12.652 -0.859 1.00 95.44 111 ALA A N 1
ATOM 882 C CA . ALA A 1 111 ? 5.546 12.358 -1.013 1.00 95.44 111 ALA A CA 1
ATOM 883 C C . ALA A 1 111 ? 4.814 12.354 0.337 1.00 95.44 111 ALA A C 1
ATOM 885 O O . ALA A 1 111 ? 3.744 12.941 0.456 1.00 95.44 111 ALA A O 1
ATOM 886 N N . SER A 1 112 ? 5.418 11.773 1.376 1.00 94.62 112 SER A N 1
ATOM 887 C CA . SER A 1 112 ? 4.857 11.741 2.729 1.00 94.62 112 SER A CA 1
ATOM 888 C C . SER A 1 112 ? 4.671 13.142 3.302 1.00 94.62 112 SER A C 1
ATOM 890 O O . SER A 1 112 ? 3.611 13.426 3.849 1.00 94.62 112 SER A O 1
ATOM 892 N N . LEU A 1 113 ? 5.644 14.048 3.138 1.00 93.88 113 LEU A N 1
ATOM 893 C CA . LEU A 1 113 ? 5.485 15.439 3.582 1.00 93.88 113 LEU A CA 1
ATOM 894 C C . LEU A 1 113 ? 4.315 16.121 2.871 1.00 93.88 113 LEU A C 1
ATOM 896 O O . LEU A 1 113 ? 3.480 16.737 3.530 1.00 93.88 113 LEU A O 1
ATOM 900 N N . ILE A 1 114 ? 4.229 15.983 1.546 1.00 93.81 114 ILE A N 1
ATOM 901 C CA . ILE A 1 114 ? 3.150 16.579 0.746 1.00 93.81 114 ILE A CA 1
ATOM 902 C C . ILE A 1 114 ? 1.792 16.022 1.177 1.00 93.81 114 ILE A C 1
ATOM 904 O O . ILE A 1 114 ? 0.860 16.791 1.404 1.00 93.81 114 ILE A O 1
ATOM 908 N N . VAL A 1 115 ? 1.683 14.700 1.331 1.00 93.94 115 VAL A N 1
ATOM 909 C CA . VAL A 1 115 ? 0.450 14.031 1.763 1.00 93.94 115 VAL A CA 1
ATOM 910 C C . VAL A 1 115 ? 0.062 14.487 3.164 1.00 93.94 115 VAL A C 1
ATOM 912 O O . VAL A 1 115 ? -1.070 14.901 3.372 1.00 93.94 115 VAL A O 1
ATOM 915 N N . LEU A 1 116 ? 0.978 14.506 4.130 1.00 91.62 116 LEU A N 1
ATOM 916 C CA . LEU A 1 116 ? 0.634 14.930 5.488 1.00 91.62 116 LEU A CA 1
ATOM 917 C C . LEU A 1 116 ? 0.230 16.416 5.541 1.00 91.62 116 LEU A C 1
ATOM 919 O O . LEU A 1 116 ? -0.735 16.750 6.232 1.00 91.62 116 LEU A O 1
ATOM 923 N N . ILE A 1 117 ? 0.888 17.291 4.768 1.00 91.19 117 ILE A N 1
ATOM 924 C CA . ILE A 1 117 ? 0.486 18.702 4.612 1.00 91.19 117 ILE A CA 1
ATOM 925 C C . ILE A 1 117 ? -0.917 18.811 4.008 1.00 91.19 117 ILE A C 1
ATOM 927 O O . ILE A 1 117 ? -1.729 19.599 4.493 1.00 91.19 117 ILE A O 1
ATOM 931 N N . ALA A 1 118 ? -1.232 18.003 2.993 1.00 89.88 118 ALA A N 1
ATOM 932 C CA . ALA A 1 118 ? -2.574 17.920 2.417 1.00 89.88 118 ALA A CA 1
ATOM 933 C C . ALA A 1 118 ? -3.633 17.533 3.467 1.00 89.88 118 ALA A C 1
ATOM 935 O O . ALA A 1 118 ? -4.737 18.066 3.440 1.00 89.88 118 ALA A O 1
ATOM 936 N N . PHE A 1 119 ? -3.277 16.692 4.441 1.00 87.19 119 PHE A N 1
ATOM 937 C CA . PHE A 1 119 ? -4.115 16.347 5.596 1.00 87.19 119 PHE A CA 1
ATOM 938 C C . PHE A 1 119 ? -4.022 17.355 6.762 1.00 87.19 119 PHE A C 1
ATOM 940 O O . PHE A 1 119 ? -4.428 17.050 7.879 1.00 87.19 119 PHE A O 1
ATOM 947 N N . GLY A 1 120 ? -3.478 18.553 6.535 1.00 85.38 120 GLY A N 1
ATOM 948 C CA . GLY A 1 120 ? -3.445 19.647 7.512 1.00 85.38 120 GLY A CA 1
ATOM 949 C C . GLY A 1 120 ? -2.283 19.610 8.508 1.00 85.38 120 GLY A C 1
ATOM 950 O O . GLY A 1 120 ? -2.226 20.457 9.402 1.00 85.38 120 GLY A O 1
ATOM 951 N N . HIS A 1 121 ? -1.334 18.680 8.366 1.00 87.38 121 HIS A N 1
ATOM 952 C CA . HIS A 1 121 ? -0.159 18.630 9.236 1.00 87.38 121 HIS A CA 1
ATOM 953 C C . HIS A 1 121 ? 0.824 19.748 8.875 1.00 87.38 121 HIS A C 1
ATOM 955 O O . HIS A 1 121 ? 0.974 20.134 7.715 1.00 87.38 121 HIS A O 1
ATOM 961 N N . ARG A 1 122 ? 1.537 20.263 9.877 1.00 88.50 122 ARG A N 1
ATOM 962 C CA . ARG A 1 122 ? 2.582 21.277 9.698 1.00 88.50 122 ARG A CA 1
ATOM 963 C C . ARG A 1 122 ? 3.925 20.701 10.113 1.00 88.50 122 ARG A C 1
ATOM 965 O O . ARG A 1 122 ? 4.006 19.972 11.096 1.00 88.50 122 ARG A O 1
ATOM 972 N N . PHE A 1 123 ? 4.969 21.057 9.373 1.00 88.31 123 PHE A N 1
ATOM 973 C CA . PHE A 1 123 ? 6.326 20.583 9.619 1.00 88.31 123 PHE A CA 1
ATOM 974 C C . PHE A 1 123 ? 7.286 21.742 9.837 1.00 88.31 123 PHE A C 1
ATOM 976 O O . PHE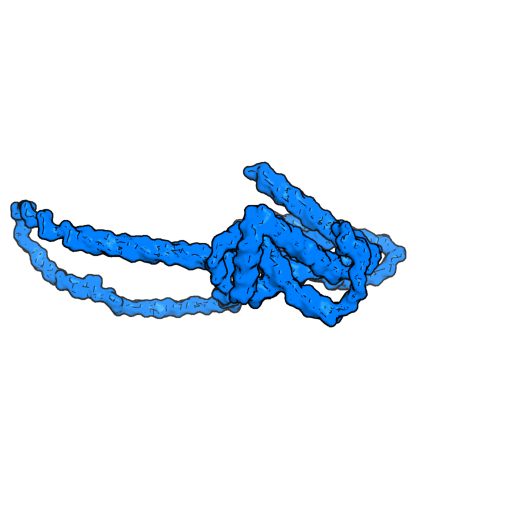 A 1 123 ? 7.187 22.782 9.181 1.00 88.31 123 PHE A O 1
ATOM 983 N N . ASP A 1 124 ? 8.268 21.525 10.709 1.00 91.50 124 ASP A N 1
ATOM 984 C CA . ASP A 1 124 ? 9.403 22.431 10.827 1.00 91.50 124 ASP A CA 1
ATOM 985 C C . ASP A 1 124 ? 10.255 22.405 9.555 1.00 91.50 124 ASP A C 1
ATOM 987 O O . ASP A 1 124 ? 10.452 21.363 8.924 1.00 91.50 124 ASP A O 1
ATOM 991 N N . LYS A 1 125 ? 10.874 23.547 9.233 1.00 90.88 125 LYS A N 1
ATOM 992 C CA . LYS A 1 125 ? 11.757 23.699 8.060 1.00 90.88 125 LYS A CA 1
ATOM 993 C C . LYS A 1 125 ? 12.915 22.686 8.029 1.00 90.88 125 LYS A C 1
ATOM 995 O O . LYS A 1 125 ? 13.417 22.367 6.956 1.00 90.88 125 LYS A O 1
ATOM 1000 N N . LYS A 1 126 ? 13.314 22.147 9.188 1.00 92.94 126 LYS A N 1
ATOM 1001 C CA . LYS A 1 126 ? 14.352 21.108 9.312 1.00 92.94 126 LYS A CA 1
ATOM 1002 C C . LYS A 1 126 ? 13.956 19.804 8.608 1.00 92.94 126 LYS A C 1
ATOM 1004 O O . LYS A 1 126 ? 14.788 19.211 7.933 1.00 92.94 126 LYS A O 1
ATOM 1009 N N . PHE A 1 127 ? 12.691 19.389 8.707 1.00 88.50 127 PHE A N 1
ATOM 1010 C CA . PHE A 1 127 ? 12.205 18.177 8.037 1.00 88.50 127 PHE A CA 1
ATOM 1011 C C . PHE A 1 127 ? 12.225 18.328 6.516 1.00 88.50 127 PHE A C 1
ATOM 1013 O O . PHE A 1 127 ? 12.620 17.404 5.810 1.00 88.50 127 PHE A O 1
ATOM 1020 N N . VAL A 1 128 ? 11.873 19.518 6.020 1.00 91.19 128 VAL A N 1
ATOM 1021 C CA . VAL A 1 128 ? 11.952 19.841 4.589 1.00 91.19 128 VAL A CA 1
ATOM 1022 C C . VAL A 1 128 ? 13.402 19.784 4.101 1.00 91.19 128 VAL A C 1
ATOM 1024 O O . VAL A 1 128 ? 13.664 19.203 3.052 1.00 91.19 128 VAL A O 1
ATOM 1027 N N . LEU A 1 129 ? 14.358 20.304 4.881 1.00 93.75 129 LEU A N 1
ATOM 1028 C CA . LEU A 1 129 ? 15.785 20.215 4.553 1.00 93.75 129 LEU A CA 1
ATOM 1029 C C . LEU A 1 129 ? 16.266 18.757 4.450 1.00 93.75 129 LEU A C 1
ATOM 1031 O O . LEU A 1 129 ? 16.952 18.412 3.490 1.00 93.75 129 LEU A O 1
ATOM 1035 N N . TYR A 1 130 ? 15.889 17.891 5.397 1.00 92.81 130 TYR A N 1
ATOM 1036 C CA . TYR A 1 130 ? 16.241 16.468 5.334 1.00 92.81 130 TYR A CA 1
ATOM 1037 C C . TYR A 1 130 ? 15.616 15.765 4.125 1.00 92.81 130 TYR A C 1
ATOM 1039 O O . TYR A 1 130 ? 16.288 14.969 3.475 1.00 92.81 130 TYR A O 1
ATOM 1047 N N . ALA A 1 131 ? 14.370 16.091 3.772 1.00 92.31 131 ALA A N 1
ATOM 1048 C CA . ALA A 1 131 ? 13.728 15.548 2.576 1.00 92.31 131 ALA A CA 1
ATOM 1049 C C . ALA A 1 131 ? 14.421 15.995 1.279 1.00 92.31 131 ALA A C 1
ATOM 1051 O O . ALA A 1 131 ? 14.596 15.179 0.377 1.00 92.31 131 ALA A O 1
ATOM 1052 N N . ILE A 1 132 ? 14.875 17.253 1.198 1.00 93.62 132 ILE A N 1
ATOM 1053 C CA . ILE A 1 132 ? 15.680 17.746 0.067 1.00 93.62 132 ILE A CA 1
ATOM 1054 C C . ILE A 1 132 ? 17.004 16.981 -0.021 1.00 93.62 132 ILE A C 1
ATOM 1056 O O . ILE A 1 132 ? 17.396 16.569 -1.109 1.00 93.62 132 ILE A O 1
ATOM 1060 N N . LEU A 1 133 ? 17.676 16.748 1.109 1.00 94.00 133 LEU A N 1
ATOM 1061 C CA . LEU A 1 133 ? 18.930 15.993 1.137 1.00 94.00 133 LEU A CA 1
ATOM 1062 C C . LEU A 1 133 ? 18.742 14.545 0.655 1.00 94.00 133 LEU A C 1
ATOM 1064 O O . LEU A 1 133 ? 19.538 14.063 -0.149 1.00 94.00 133 LEU A O 1
ATOM 1068 N N . VAL A 1 134 ? 17.662 13.876 1.076 1.00 92.75 134 VAL A N 1
ATOM 1069 C CA . VAL A 1 134 ? 17.293 12.551 0.547 1.00 92.75 134 VAL A CA 1
ATOM 1070 C C . VAL A 1 134 ? 17.032 12.626 -0.958 1.00 92.75 134 VAL A C 1
ATOM 1072 O O . VAL A 1 134 ? 17.563 11.807 -1.701 1.00 92.75 134 VAL A O 1
ATOM 1075 N N . LEU A 1 135 ? 16.278 13.627 -1.424 1.00 93.00 135 LEU A N 1
ATOM 1076 C CA . LEU A 1 135 ? 15.951 13.792 -2.841 1.00 93.00 135 LEU A CA 1
ATOM 1077 C C . LEU A 1 135 ? 17.199 13.996 -3.713 1.00 93.00 135 LEU A C 1
ATOM 1079 O O . LEU A 1 135 ? 17.276 13.427 -4.798 1.00 93.00 135 LEU A O 1
ATOM 1083 N N . ILE A 1 136 ? 18.194 14.747 -3.231 1.00 93.69 136 ILE A N 1
ATOM 1084 C CA . ILE A 1 136 ? 19.491 14.885 -3.911 1.00 93.69 136 ILE A CA 1
ATOM 1085 C C . ILE A 1 136 ? 20.146 13.510 -4.074 1.00 93.69 136 ILE A C 1
ATOM 1087 O O . ILE A 1 136 ? 20.585 13.179 -5.172 1.00 93.69 136 ILE A O 1
ATOM 1091 N N . GLY A 1 137 ? 20.159 12.688 -3.020 1.00 91.62 137 GLY A N 1
ATOM 1092 C CA . GLY A 1 137 ? 20.664 11.315 -3.091 1.00 91.62 137 GLY A CA 1
ATOM 1093 C C . GLY A 1 137 ? 19.929 10.473 -4.136 1.00 91.62 137 GLY A C 1
ATOM 1094 O O . GLY A 1 137 ? 20.569 9.831 -4.964 1.00 91.62 137 GLY A O 1
ATOM 1095 N N . VAL A 1 138 ? 18.594 10.535 -4.162 1.00 91.25 138 VAL A N 1
ATOM 1096 C CA . VAL A 1 138 ? 17.770 9.828 -5.161 1.00 91.25 138 VAL A CA 1
ATOM 1097 C C . VAL A 1 138 ? 18.133 10.246 -6.583 1.00 91.25 138 VAL A C 1
ATOM 1099 O O . VAL A 1 138 ? 18.337 9.385 -7.440 1.00 91.25 138 VAL A O 1
ATOM 1102 N N . ILE A 1 139 ? 18.237 11.554 -6.834 1.00 89.06 139 ILE A N 1
ATOM 1103 C CA . ILE A 1 139 ? 18.580 12.094 -8.153 1.00 89.06 139 ILE A CA 1
ATOM 1104 C C . ILE A 1 139 ? 19.984 11.644 -8.560 1.00 89.06 139 ILE A C 1
ATOM 1106 O O . ILE A 1 139 ? 20.153 11.159 -9.673 1.00 89.06 139 ILE A O 1
ATOM 1110 N N . LEU A 1 140 ? 20.974 11.746 -7.668 1.00 89.00 140 LEU A N 1
ATOM 1111 C CA . LEU A 1 140 ? 22.351 11.334 -7.958 1.00 89.00 140 LEU A CA 1
ATOM 1112 C C . LEU A 1 140 ? 22.442 9.852 -8.330 1.00 89.00 140 LEU A C 1
ATOM 1114 O O . LEU A 1 140 ? 23.083 9.516 -9.323 1.00 89.00 140 LEU A O 1
ATOM 1118 N N . VAL A 1 141 ? 21.770 8.980 -7.576 1.00 86.06 141 VAL A N 1
ATOM 1119 C CA . VAL A 1 141 ? 21.752 7.533 -7.839 1.00 86.06 141 VAL A CA 1
ATOM 1120 C C . VAL A 1 141 ? 21.109 7.230 -9.199 1.00 86.06 141 VAL A C 1
ATOM 1122 O O . VAL A 1 141 ? 21.678 6.483 -9.991 1.00 86.06 141 VAL A O 1
ATOM 1125 N N . ASN A 1 142 ? 19.974 7.862 -9.518 1.00 85.38 142 ASN A N 1
ATOM 1126 C CA . ASN A 1 142 ? 19.283 7.655 -10.798 1.00 85.38 142 ASN A CA 1
ATOM 1127 C C . ASN A 1 142 ? 20.061 8.231 -11.997 1.00 85.38 142 ASN A C 1
ATOM 1129 O O . ASN A 1 142 ? 20.097 7.618 -13.061 1.00 85.38 142 ASN A O 1
ATOM 1133 N N . VAL A 1 143 ? 20.709 9.390 -11.839 1.00 84.50 143 VAL A N 1
ATOM 1134 C CA . VAL A 1 143 ? 21.568 9.982 -12.879 1.00 84.50 143 VAL A CA 1
ATOM 1135 C C . VAL A 1 143 ? 22.800 9.110 -13.121 1.00 84.50 143 VAL A C 1
ATOM 1137 O O . VAL A 1 143 ? 23.175 8.898 -14.271 1.00 84.50 143 VAL A O 1
ATOM 1140 N N . SER A 1 144 ? 23.403 8.566 -12.060 1.00 83.81 144 SER A N 1
ATOM 1141 C CA . SER A 1 144 ? 24.539 7.646 -12.171 1.00 83.81 144 SER A CA 1
ATOM 1142 C C . SER A 1 144 ? 24.189 6.393 -12.974 1.00 83.81 144 SER A C 1
ATOM 1144 O O . SER A 1 144 ? 25.009 5.939 -13.773 1.00 83.81 144 SER A O 1
ATOM 1146 N N . GLU A 1 145 ? 22.981 5.851 -12.798 1.00 82.25 145 GLU A N 1
ATOM 1147 C CA . GLU A 1 145 ? 22.516 4.713 -13.595 1.00 82.25 145 GLU A CA 1
ATOM 1148 C C . GLU A 1 145 ? 22.287 5.106 -15.055 1.00 82.25 145 GLU A C 1
ATOM 1150 O O . GLU A 1 145 ? 22.796 4.452 -15.962 1.00 82.25 145 GLU A O 1
ATOM 1155 N N . ALA A 1 146 ? 21.578 6.213 -15.296 1.00 76.81 146 ALA A N 1
ATOM 1156 C CA . ALA A 1 146 ? 21.279 6.673 -16.651 1.00 76.81 146 ALA A CA 1
ATOM 1157 C C . ALA A 1 146 ? 22.557 6.929 -17.475 1.00 76.81 146 ALA A C 1
ATOM 1159 O O . ALA A 1 146 ? 22.614 6.607 -18.663 1.00 76.81 146 ALA A O 1
ATOM 1160 N N . LEU A 1 147 ? 23.602 7.471 -16.841 1.00 79.31 147 LEU A N 1
ATOM 1161 C CA . LEU A 1 147 ? 24.910 7.672 -17.466 1.00 79.31 147 LEU A CA 1
ATOM 1162 C C . LEU A 1 147 ? 25.639 6.344 -17.719 1.00 79.31 147 LEU A C 1
ATOM 1164 O O . LEU A 1 147 ? 26.189 6.153 -18.804 1.00 79.31 147 LEU A O 1
ATOM 1168 N N . SER A 1 148 ? 25.617 5.413 -16.761 1.00 75.12 148 SER A N 1
ATOM 1169 C CA . SER A 1 148 ? 26.233 4.082 -16.909 1.00 75.12 148 SER A CA 1
ATOM 1170 C C . SER A 1 148 ? 25.585 3.269 -18.034 1.00 75.12 148 SER A C 1
ATOM 1172 O O . SER A 1 148 ? 26.289 2.661 -18.839 1.00 75.12 148 SER A O 1
ATOM 1174 N N . ALA A 1 149 ? 24.256 3.321 -18.145 1.00 68.62 149 ALA A N 1
ATOM 1175 C CA . ALA A 1 149 ? 23.498 2.668 -19.209 1.00 68.62 149 ALA A CA 1
ATOM 1176 C C . ALA A 1 149 ? 23.835 3.237 -20.599 1.00 68.62 149 ALA A C 1
ATOM 1178 O O . ALA A 1 149 ? 24.020 2.476 -21.541 1.00 68.62 149 ALA A O 1
ATOM 1179 N N . SER A 1 150 ? 24.001 4.560 -20.707 1.00 62.12 150 SER A N 1
ATOM 1180 C CA . SER A 1 150 ? 24.397 5.251 -21.949 1.00 62.12 150 SER A CA 1
ATOM 1181 C C . SER A 1 150 ? 25.842 4.944 -22.382 1.00 62.12 150 SER A C 1
ATOM 1183 O O . SER A 1 150 ? 26.175 4.958 -23.565 1.00 62.12 150 SER A O 1
ATOM 1185 N N . SER A 1 151 ? 26.717 4.625 -21.424 1.00 60.97 151 SER A N 1
ATOM 1186 C CA . SER A 1 151 ? 28.143 4.360 -21.674 1.00 60.97 151 SER A CA 1
ATOM 1187 C C . SER A 1 151 ? 28.405 2.969 -22.274 1.00 60.97 151 SER A C 1
ATOM 1189 O O . SER A 1 151 ? 29.394 2.768 -22.984 1.00 60.97 151 SER A O 1
ATOM 1191 N N . ASN A 1 152 ? 27.521 2.001 -22.015 1.00 58.41 152 ASN A N 1
ATOM 1192 C CA . ASN A 1 152 ? 27.626 0.630 -22.515 1.00 58.41 152 ASN A CA 1
ATOM 1193 C C . ASN A 1 152 ? 27.012 0.508 -23.922 1.00 58.41 152 ASN A C 1
ATOM 1195 O O . ASN A 1 152 ? 25.930 -0.040 -24.106 1.00 58.41 152 ASN A O 1
ATOM 1199 N N . SER A 1 153 ? 27.760 0.982 -24.919 1.00 47.19 153 SER A N 1
ATOM 1200 C CA . SER A 1 153 ? 27.467 1.021 -26.371 1.00 47.19 153 SER A CA 1
ATOM 1201 C C . SER A 1 153 ? 27.145 -0.316 -27.086 1.00 47.19 153 SER A C 1
ATOM 1203 O O . SER A 1 153 ? 27.174 -0.380 -28.313 1.00 47.19 153 SER A O 1
ATOM 1205 N N . LEU A 1 154 ? 26.837 -1.394 -26.356 1.00 52.66 154 LEU A N 1
ATOM 1206 C CA . LEU A 1 154 ? 26.531 -2.730 -26.895 1.00 52.66 154 LEU A CA 1
ATOM 1207 C C . LEU A 1 154 ? 25.102 -3.217 -26.607 1.00 52.66 154 LEU A C 1
ATOM 1209 O O . LEU A 1 154 ? 24.706 -4.261 -27.124 1.00 52.66 154 LEU A O 1
ATOM 1213 N N . MET A 1 155 ? 24.319 -2.481 -25.817 1.00 51.53 155 MET A N 1
ATOM 1214 C CA . MET A 1 155 ? 22.894 -2.746 -25.617 1.00 51.53 155 MET A CA 1
ATOM 1215 C C . MET A 1 155 ? 22.087 -1.700 -26.384 1.00 51.53 155 MET A C 1
ATOM 1217 O O . MET A 1 155 ? 22.396 -0.517 -26.327 1.00 51.53 155 MET A O 1
ATOM 1221 N N . ILE A 1 156 ? 21.094 -2.181 -27.135 1.00 50.25 156 ILE A N 1
ATOM 1222 C CA . ILE A 1 156 ? 20.105 -1.425 -27.920 1.00 50.25 156 ILE A CA 1
ATOM 1223 C C . ILE A 1 156 ? 19.772 -0.088 -27.240 1.00 50.25 156 ILE A C 1
ATOM 1225 O O . ILE A 1 156 ? 19.499 -0.091 -26.043 1.00 50.25 156 ILE A O 1
ATOM 1229 N N . ASP A 1 157 ? 19.765 1.014 -28.004 1.00 53.22 157 ASP A N 1
ATOM 1230 C CA . ASP A 1 157 ? 19.339 2.358 -27.584 1.00 53.22 157 ASP A CA 1
ATOM 1231 C C . ASP A 1 157 ? 17.903 2.333 -27.024 1.00 53.22 157 ASP A C 1
ATOM 1233 O O . ASP A 1 157 ? 16.937 2.684 -27.704 1.00 53.22 157 ASP A O 1
ATOM 1237 N N . ILE A 1 158 ? 17.725 1.877 -25.785 1.00 60.88 158 ILE A N 1
ATOM 1238 C CA . ILE A 1 158 ? 16.461 1.985 -25.067 1.00 60.88 158 ILE A CA 1
ATOM 1239 C C . ILE A 1 158 ? 16.311 3.475 -24.742 1.00 60.88 158 ILE A C 1
ATOM 1241 O O . ILE A 1 158 ? 17.131 4.018 -23.994 1.00 60.88 158 ILE A O 1
ATOM 1245 N N . PRO A 1 159 ? 15.305 4.174 -25.296 1.00 70.88 159 PRO A N 1
ATOM 1246 C CA . PRO A 1 159 ? 15.161 5.605 -25.081 1.00 70.88 159 PRO A CA 1
ATOM 1247 C C . PRO A 1 159 ? 15.073 5.923 -23.584 1.00 70.88 159 PRO A C 1
ATOM 1249 O O . PRO A 1 159 ? 14.332 5.279 -22.847 1.00 70.88 159 PRO A O 1
ATOM 1252 N N . LEU A 1 160 ? 15.750 6.975 -23.115 1.00 70.19 160 LEU A N 1
ATOM 1253 C CA . LEU A 1 160 ? 15.630 7.416 -21.715 1.00 70.19 160 LEU A CA 1
ATOM 1254 C C . LEU A 1 160 ? 14.157 7.621 -21.301 1.00 70.19 160 LEU A C 1
ATOM 1256 O O . LEU A 1 160 ? 13.779 7.379 -20.156 1.00 70.19 160 LEU A O 1
ATOM 1260 N N . SER A 1 161 ? 13.304 8.011 -22.253 1.00 75.06 161 SER A N 1
ATOM 1261 C CA . SER A 1 161 ? 11.863 8.139 -22.053 1.00 75.06 161 SER A CA 1
ATOM 1262 C C . SER A 1 161 ? 11.183 6.827 -21.660 1.00 75.06 161 SER A C 1
ATOM 1264 O O . SER A 1 161 ? 10.281 6.874 -20.830 1.00 75.06 161 SER A O 1
ATOM 1266 N N . THR A 1 162 ? 11.598 5.666 -22.176 1.00 73.31 162 THR A N 1
ATOM 1267 C CA . THR A 1 162 ? 10.993 4.377 -21.802 1.00 73.31 162 THR A CA 1
ATOM 1268 C C . THR A 1 162 ? 11.425 3.947 -20.405 1.00 73.31 162 THR A C 1
ATOM 1270 O O . THR A 1 162 ? 10.586 3.488 -19.636 1.00 73.31 162 THR A O 1
ATOM 1273 N N . VAL A 1 163 ? 12.684 4.182 -20.023 1.00 75.69 163 VAL A N 1
ATOM 1274 C CA . VAL A 1 163 ? 13.169 3.929 -18.650 1.00 75.69 163 VAL A CA 1
ATOM 1275 C C . VAL A 1 163 ? 12.426 4.812 -17.639 1.00 75.69 163 VAL A C 1
ATOM 1277 O O . VAL A 1 163 ? 11.968 4.340 -16.597 1.00 75.69 163 VAL A O 1
ATOM 1280 N N . LEU A 1 164 ? 12.233 6.093 -17.962 1.00 80.75 164 LEU A N 1
ATOM 1281 C CA . LEU A 1 164 ? 11.489 7.018 -17.106 1.00 80.75 164 LEU A CA 1
ATOM 1282 C C . LEU A 1 164 ? 9.995 6.678 -17.039 1.00 80.75 164 LEU A C 1
ATOM 1284 O O . LEU A 1 164 ? 9.409 6.720 -15.958 1.00 80.75 164 LEU A O 1
ATOM 1288 N N . LEU A 1 165 ? 9.376 6.340 -18.172 1.00 86.44 165 LEU A N 1
ATOM 1289 C CA . LEU A 1 165 ? 7.936 6.101 -18.257 1.00 86.44 165 LEU A CA 1
ATOM 1290 C C . LEU A 1 165 ? 7.523 4.763 -17.640 1.00 86.44 165 LEU A C 1
ATOM 1292 O O . LEU A 1 165 ? 6.484 4.701 -16.989 1.00 86.44 165 LEU A O 1
ATOM 1296 N N . TYR A 1 166 ? 8.317 3.709 -17.829 1.00 85.31 166 TYR A N 1
ATOM 1297 C CA . TYR A 1 166 ? 7.975 2.361 -17.368 1.00 85.31 166 TYR A CA 1
ATOM 1298 C C . TYR A 1 166 ? 8.684 1.952 -16.070 1.00 85.31 166 TYR A C 1
ATOM 1300 O O . TYR A 1 166 ? 8.199 1.063 -15.378 1.00 85.31 166 TYR A O 1
ATOM 1308 N N . GLY A 1 167 ? 9.772 2.626 -15.689 1.00 85.81 167 GLY A N 1
ATOM 1309 C CA . GLY A 1 167 ? 10.456 2.421 -14.411 1.00 85.81 167 GLY A CA 1
ATOM 1310 C C . GLY A 1 167 ? 10.143 3.508 -13.386 1.00 85.81 167 GLY A C 1
ATOM 1311 O O . GLY A 1 167 ? 9.477 3.269 -12.375 1.00 85.81 167 GLY A O 1
ATOM 1312 N N . ALA A 1 168 ? 10.614 4.730 -13.646 1.00 87.56 168 ALA A N 1
ATOM 1313 C CA . ALA A 1 168 ? 10.569 5.806 -12.654 1.00 87.56 168 ALA A CA 1
ATOM 1314 C C . ALA A 1 168 ? 9.141 6.282 -12.337 1.00 87.56 168 ALA A C 1
ATOM 1316 O O . ALA A 1 168 ? 8.807 6.482 -11.168 1.00 87.56 168 ALA A O 1
ATOM 1317 N N . LEU A 1 169 ? 8.281 6.446 -13.347 1.00 91.81 169 LEU A N 1
ATOM 1318 C CA . LEU A 1 169 ? 6.914 6.935 -13.155 1.00 91.81 169 LEU A CA 1
ATOM 1319 C C . LEU A 1 169 ? 6.075 5.986 -12.269 1.00 91.81 169 LEU A C 1
ATOM 1321 O O . LEU A 1 169 ? 5.513 6.477 -11.285 1.00 91.81 169 LEU A O 1
ATOM 1325 N N . PRO A 1 170 ? 6.022 4.658 -12.508 1.00 95.00 170 PRO A N 1
ATOM 1326 C CA . PRO A 1 170 ? 5.362 3.723 -11.594 1.00 95.00 170 PRO A CA 1
ATOM 1327 C C . PRO A 1 170 ? 5.921 3.768 -10.167 1.00 95.00 170 PRO A C 1
ATOM 1329 O O . PRO A 1 170 ? 5.143 3.724 -9.213 1.00 95.00 170 PRO A O 1
ATOM 1332 N N . CYS A 1 171 ? 7.237 3.947 -9.998 1.00 94.38 171 CYS A N 1
ATOM 1333 C CA . CYS A 1 171 ? 7.853 4.113 -8.676 1.00 94.38 171 CYS A CA 1
ATOM 1334 C C . CYS A 1 171 ? 7.392 5.394 -7.971 1.00 94.38 171 CYS A C 1
ATOM 1336 O O . CYS A 1 171 ? 7.109 5.375 -6.773 1.00 94.38 171 CYS A O 1
ATOM 1338 N N . ILE A 1 172 ? 7.289 6.511 -8.695 1.00 94.69 172 ILE A N 1
ATOM 1339 C CA . ILE A 1 172 ? 6.801 7.780 -8.142 1.00 94.69 172 ILE A CA 1
ATOM 1340 C C . ILE A 1 172 ? 5.326 7.646 -7.751 1.00 94.69 172 ILE A C 1
ATOM 1342 O O . ILE A 1 172 ? 4.958 8.036 -6.642 1.00 94.69 172 ILE A O 1
ATOM 1346 N N . ILE A 1 173 ? 4.492 7.033 -8.596 1.00 97.12 173 ILE A N 1
ATOM 1347 C CA . ILE A 1 173 ? 3.085 6.748 -8.271 1.00 97.12 173 ILE A CA 1
ATOM 1348 C C . ILE A 1 173 ? 2.999 5.887 -7.003 1.00 97.12 173 ILE A C 1
ATOM 1350 O O . ILE A 1 173 ? 2.241 6.208 -6.081 1.00 97.12 173 ILE A O 1
ATOM 1354 N N . ALA A 1 174 ? 3.822 4.841 -6.904 1.00 97.00 174 ALA A N 1
ATOM 1355 C CA . ALA A 1 174 ? 3.914 4.001 -5.715 1.00 97.00 174 ALA A CA 1
ATOM 1356 C C . ALA A 1 174 ? 4.340 4.800 -4.470 1.00 97.00 174 ALA A C 1
ATOM 1358 O O . ALA A 1 174 ? 3.754 4.641 -3.397 1.00 97.00 174 ALA A O 1
ATOM 1359 N N . SER A 1 175 ? 5.300 5.716 -4.619 1.00 96.44 175 SER A N 1
ATOM 1360 C CA . SER A 1 175 ? 5.837 6.544 -3.532 1.00 96.44 175 SER A CA 1
ATOM 1361 C C . SER A 1 175 ? 4.800 7.460 -2.876 1.00 96.44 175 SER A C 1
ATOM 1363 O O . SER A 1 175 ? 4.910 7.713 -1.676 1.00 96.44 175 SER A O 1
ATOM 1365 N N . PHE A 1 176 ? 3.784 7.904 -3.629 1.00 97.56 176 PHE A N 1
ATOM 1366 C CA . PHE A 1 176 ? 2.617 8.632 -3.114 1.00 97.56 176 PHE A CA 1
ATOM 1367 C C . PHE A 1 176 ? 1.521 7.701 -2.603 1.00 97.56 176 PHE A C 1
ATOM 1369 O O . PHE A 1 176 ? 0.890 7.982 -1.586 1.00 97.56 176 PHE A O 1
ATOM 1376 N N . SER A 1 177 ? 1.300 6.580 -3.284 1.00 97.88 177 SER A N 1
ATOM 1377 C CA . SER A 1 177 ? 0.243 5.631 -2.929 1.00 97.88 177 SER A CA 1
ATOM 1378 C C . SER A 1 177 ? 0.431 5.060 -1.519 1.00 97.88 177 SER A C 1
ATOM 1380 O O 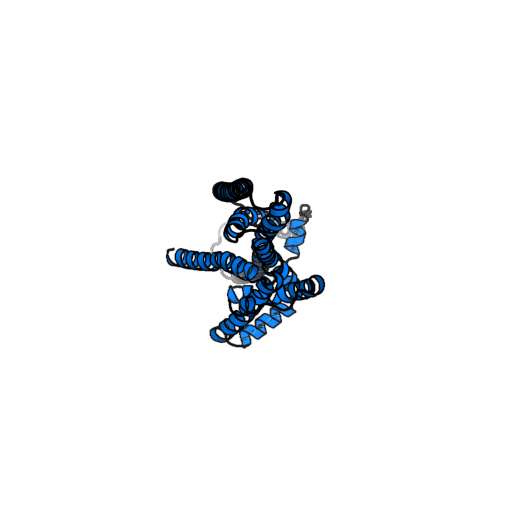. SER A 1 177 ? -0.532 4.961 -0.758 1.00 97.88 177 SER A O 1
ATOM 1382 N N . TYR A 1 178 ? 1.678 4.779 -1.127 1.00 95.12 178 TYR A N 1
ATOM 1383 C CA . TYR A 1 178 ? 2.023 4.291 0.211 1.00 95.12 178 TYR A CA 1
ATOM 1384 C C . TYR A 1 178 ? 1.588 5.239 1.360 1.00 95.12 178 TYR A C 1
ATOM 1386 O O . TYR A 1 178 ? 0.778 4.831 2.208 1.00 95.12 178 TYR A O 1
ATOM 1394 N N . PRO A 1 179 ? 2.041 6.511 1.419 1.00 96.19 179 PRO A N 1
ATOM 1395 C CA . PRO A 1 179 ? 1.609 7.441 2.459 1.00 96.19 179 PRO A CA 1
ATOM 1396 C C . PRO A 1 179 ? 0.119 7.788 2.367 1.00 96.19 179 PRO A C 1
ATOM 1398 O O . PRO A 1 179 ? -0.515 7.933 3.406 1.00 96.19 179 PRO A O 1
ATOM 1401 N N . ILE A 1 180 ? -0.482 7.866 1.172 1.00 96.50 180 ILE A N 1
ATOM 1402 C CA . ILE A 1 180 ? -1.928 8.134 1.045 1.00 96.50 180 ILE A CA 1
ATOM 1403 C C . ILE A 1 180 ? -2.746 7.016 1.699 1.00 96.50 180 ILE A C 1
ATOM 1405 O O . ILE A 1 180 ? -3.606 7.292 2.536 1.00 96.50 180 ILE A O 1
ATOM 1409 N N . GLY A 1 181 ? -2.469 5.755 1.354 1.00 94.75 181 GLY A N 1
ATOM 1410 C CA . GLY A 1 181 ? -3.205 4.615 1.901 1.00 94.75 181 GLY A CA 1
ATOM 1411 C C . GLY A 1 181 ? -3.091 4.525 3.424 1.00 94.75 181 GLY A C 1
ATOM 1412 O O . GLY A 1 181 ? -4.089 4.363 4.122 1.00 94.75 181 GLY A O 1
ATOM 1413 N N . SER A 1 182 ? -1.881 4.693 3.960 1.00 92.00 182 SER A N 1
ATOM 1414 C CA . SER A 1 182 ? -1.658 4.674 5.412 1.00 92.00 182 SER A CA 1
ATOM 1415 C C . SER A 1 182 ? -2.299 5.866 6.136 1.00 92.00 182 SER A C 1
ATOM 1417 O O . SER A 1 182 ? -2.881 5.684 7.211 1.00 92.00 182 SER A O 1
ATOM 1419 N N . GLN A 1 183 ? -2.267 7.060 5.538 1.00 94.06 183 GLN A N 1
ATOM 1420 C CA . GLN A 1 183 ? -2.850 8.268 6.120 1.00 94.06 183 GLN A CA 1
ATOM 1421 C C . GLN A 1 183 ? -4.379 8.214 6.173 1.00 94.06 183 GLN A C 1
ATOM 1423 O O . GLN A 1 183 ? -4.962 8.648 7.164 1.00 94.06 183 GLN A O 1
ATOM 1428 N N . LEU A 1 184 ? -5.039 7.626 5.170 1.00 94.19 184 LEU A N 1
ATOM 1429 C CA . LEU A 1 184 ? -6.493 7.426 5.182 1.00 94.19 184 LEU A CA 1
ATOM 1430 C C . LEU A 1 184 ? -6.940 6.557 6.365 1.00 94.19 184 LEU A C 1
ATOM 1432 O O . LEU A 1 184 ? -7.850 6.937 7.104 1.00 94.19 184 LEU A O 1
ATOM 1436 N N . VAL A 1 185 ? -6.264 5.424 6.604 1.00 92.69 185 VAL A N 1
ATOM 1437 C CA . VAL A 1 185 ? -6.556 4.558 7.764 1.00 92.69 185 VAL A CA 1
ATOM 1438 C C . VAL A 1 185 ? -6.276 5.284 9.077 1.00 92.69 185 VAL A C 1
ATOM 1440 O O . VAL A 1 185 ? -7.036 5.148 10.044 1.00 92.69 185 VAL A O 1
ATOM 1443 N N . TRP A 1 186 ? -5.184 6.052 9.137 1.00 89.69 186 TRP A N 1
ATOM 1444 C CA . TRP A 1 186 ? -4.863 6.850 10.315 1.00 89.69 186 TRP A CA 1
ATOM 1445 C C . TRP A 1 186 ? -5.952 7.886 10.607 1.00 89.69 186 TRP A C 1
ATOM 1447 O O . TRP A 1 186 ? -6.392 7.958 11.754 1.00 89.69 186 TRP A O 1
ATOM 1457 N N . GLN A 1 187 ? -6.434 8.603 9.588 1.00 90.06 187 GLN A N 1
ATOM 1458 C CA . GLN A 1 187 ? -7.473 9.623 9.719 1.00 90.06 187 GLN A CA 1
ATOM 1459 C C . GLN A 1 187 ? -8.803 9.020 10.181 1.00 90.06 187 GLN A C 1
ATOM 1461 O O . GLN A 1 187 ? -9.377 9.510 11.147 1.00 90.06 187 GLN A O 1
ATOM 1466 N N . ALA A 1 188 ? -9.248 7.908 9.584 1.00 89.25 188 ALA A N 1
ATOM 1467 C CA . ALA A 1 188 ? -10.462 7.206 10.019 1.00 89.25 188 ALA A CA 1
ATOM 1468 C C . ALA A 1 188 ? -10.382 6.772 11.496 1.00 89.25 188 ALA A C 1
ATOM 1470 O O . ALA A 1 188 ? -11.329 6.933 12.265 1.00 89.25 188 ALA A O 1
ATOM 1471 N N . SER A 1 189 ? -9.207 6.290 11.922 1.00 85.44 189 SER A N 1
ATOM 1472 C CA . SER A 1 189 ? -8.957 5.931 13.326 1.00 85.44 189 SER A CA 1
ATOM 1473 C C . SER A 1 189 ? -8.860 7.156 14.247 1.00 85.44 189 SER A C 1
ATOM 1475 O O . SER A 1 189 ? -9.109 7.052 15.446 1.00 85.44 189 SER A O 1
ATOM 1477 N N . TYR A 1 190 ? -8.393 8.295 13.730 1.00 85.12 190 TYR A N 1
ATOM 1478 C CA . TYR A 1 190 ? -8.244 9.542 14.480 1.00 85.12 190 TYR A CA 1
ATOM 1479 C C . TYR A 1 190 ? -9.597 10.210 14.717 1.00 85.12 190 TYR A C 1
ATOM 1481 O O . TYR A 1 190 ? -9.865 10.596 15.852 1.00 85.12 190 TYR A O 1
ATOM 1489 N N . ASN A 1 191 ? -10.461 10.253 13.698 1.00 85.25 191 ASN A N 1
ATOM 1490 C CA . ASN A 1 191 ? -11.818 10.791 13.795 1.00 85.25 191 ASN A CA 1
ATOM 1491 C C . ASN A 1 191 ? -12.610 10.097 14.918 1.00 85.25 191 ASN A C 1
ATOM 1493 O O . ASN A 1 191 ? -13.190 10.774 15.758 1.00 85.25 191 ASN A O 1
ATOM 1497 N N . ALA A 1 192 ? -12.532 8.762 15.015 1.00 81.50 192 ALA A N 1
ATOM 1498 C CA . ALA A 1 192 ? -13.168 7.996 16.096 1.00 81.50 192 ALA A CA 1
ATOM 1499 C C . ALA A 1 192 ? -12.687 8.408 17.492 1.00 81.50 192 ALA A C 1
ATOM 1501 O O . ALA A 1 192 ? -13.483 8.603 18.407 1.00 81.50 192 ALA A O 1
ATOM 1502 N N . ARG A 1 193 ? -11.371 8.595 17.655 1.00 79.44 193 ARG A N 1
ATOM 1503 C CA . ARG A 1 193 ? -10.801 9.027 18.937 1.00 79.44 193 ARG A CA 1
ATOM 1504 C C . ARG A 1 193 ? -11.217 10.445 19.314 1.00 79.44 193 ARG A C 1
ATOM 1506 O O . ARG A 1 193 ? -11.381 10.701 20.500 1.00 79.44 193 ARG A O 1
ATOM 1513 N N . GLN A 1 194 ? -11.342 11.354 18.346 1.00 80.19 194 GLN A N 1
ATOM 1514 C CA . GLN A 1 194 ? -11.769 12.730 18.620 1.00 80.19 194 GLN A CA 1
ATOM 1515 C C . GLN A 1 194 ? -13.229 12.786 19.065 1.00 80.19 194 GLN A C 1
ATOM 1517 O O . GLN A 1 194 ? -13.492 13.374 20.108 1.00 80.19 194 GLN A O 1
ATOM 1522 N N . LEU A 1 195 ? -14.135 12.089 18.367 1.00 77.94 195 LEU A N 1
ATOM 1523 C CA . LEU A 1 195 ? -15.543 12.014 18.776 1.00 77.94 195 LEU A CA 1
ATOM 1524 C C . LEU A 1 195 ? -15.688 11.494 20.211 1.00 77.94 195 LEU A C 1
ATOM 1526 O O . LEU A 1 195 ? -16.368 12.106 21.026 1.00 77.94 195 LEU A O 1
ATOM 1530 N N . HIS A 1 196 ? -14.961 10.430 20.563 1.00 78.56 196 HIS A N 1
ATOM 1531 C CA . HIS A 1 196 ? -15.015 9.886 21.919 1.00 78.56 196 HIS A CA 1
ATOM 1532 C C . HIS A 1 196 ? -14.503 10.874 22.985 1.00 78.56 196 HIS A C 1
ATOM 1534 O O . HIS A 1 196 ? -15.017 10.925 24.100 1.00 78.56 196 HIS A O 1
ATOM 1540 N N . ILE A 1 197 ? -13.486 11.681 22.660 1.00 80.75 197 ILE A N 1
ATOM 1541 C CA . ILE A 1 197 ? -12.987 12.729 23.561 1.00 80.75 197 ILE A CA 1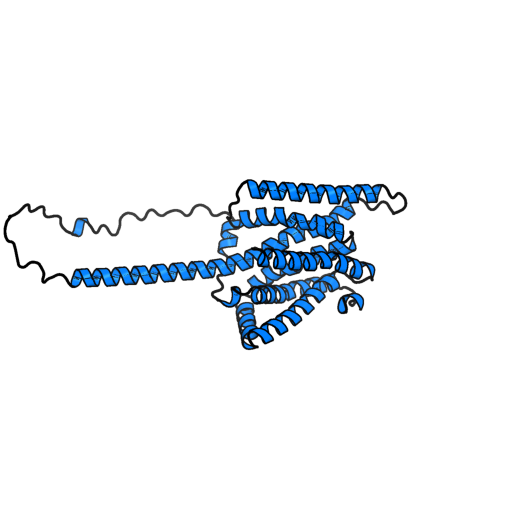
ATOM 1542 C C . ILE A 1 197 ? -14.041 13.827 23.744 1.00 80.75 197 ILE A C 1
ATOM 1544 O O . ILE A 1 197 ? -14.255 14.262 24.876 1.00 80.75 197 ILE A O 1
ATOM 1548 N N . GLU A 1 198 ? -14.696 14.257 22.667 1.00 81.69 198 GLU A N 1
ATOM 1549 C CA . GLU A 1 198 ? -15.757 15.271 22.705 1.00 81.69 198 GLU A CA 1
ATOM 1550 C C . GLU A 1 198 ? -16.947 14.798 23.552 1.00 81.69 198 GLU A C 1
ATOM 1552 O O . GLU A 1 198 ? -17.322 15.493 24.497 1.00 81.69 198 GLU A O 1
ATOM 1557 N N . GLU A 1 199 ? -17.437 13.574 23.339 1.00 82.31 199 GLU A N 1
ATOM 1558 C CA . GLU A 1 199 ? -18.513 12.966 24.141 1.00 82.31 199 GLU A CA 1
ATOM 1559 C C . GLU A 1 199 ? -18.163 12.895 25.639 1.00 82.31 199 GLU A C 1
ATOM 1561 O O . GLU A 1 199 ? -18.987 13.201 26.511 1.00 82.31 199 GLU A O 1
ATOM 1566 N N . ILE A 1 200 ? -16.918 12.533 25.974 1.00 80.38 200 ILE A N 1
ATOM 1567 C CA . ILE A 1 200 ? -16.440 12.507 27.365 1.00 80.38 200 ILE A CA 1
ATOM 1568 C C . ILE A 1 200 ? -16.416 13.918 27.966 1.00 80.38 200 ILE A C 1
ATOM 1570 O O . ILE A 1 200 ? -16.758 14.091 29.141 1.00 80.38 200 ILE A O 1
ATOM 1574 N N . ILE A 1 201 ? -15.984 14.926 27.203 1.00 84.38 201 ILE A N 1
ATOM 1575 C CA . ILE A 1 201 ? -15.939 16.322 27.659 1.00 84.38 201 ILE A CA 1
ATOM 1576 C C . ILE A 1 201 ? -17.355 16.846 27.901 1.00 84.38 201 ILE A C 1
ATOM 1578 O O . ILE A 1 201 ? -17.595 17.455 28.946 1.00 84.38 201 ILE A O 1
ATOM 1582 N N . GLU A 1 202 ? -18.294 16.575 26.996 1.00 83.75 202 GLU A N 1
ATOM 1583 C CA . GLU A 1 202 ? -19.701 16.959 27.146 1.00 83.75 202 GLU A CA 1
ATOM 1584 C C . GLU A 1 202 ? -20.337 16.299 28.369 1.00 83.75 202 GLU A C 1
ATOM 1586 O O . GLU A 1 202 ? -20.934 16.985 29.199 1.00 83.75 202 GLU A O 1
ATOM 1591 N N . THR A 1 203 ? -20.108 14.998 28.564 1.00 80.81 203 THR A N 1
ATOM 1592 C CA . THR A 1 203 ? -20.614 14.263 29.734 1.00 80.81 203 THR A CA 1
ATOM 1593 C C . THR A 1 203 ? -20.053 14.826 31.044 1.00 80.81 203 THR A C 1
ATOM 1595 O O . THR A 1 203 ? -20.782 14.994 32.025 1.00 80.81 203 THR A O 1
ATOM 1598 N N . LYS A 1 204 ? -18.756 15.168 31.082 1.00 80.25 204 LYS A N 1
ATOM 1599 C CA . LYS A 1 204 ? -18.132 15.807 32.254 1.00 80.25 204 LYS A CA 1
ATOM 1600 C C . LYS A 1 204 ? -18.680 17.208 32.508 1.00 80.25 204 LYS A C 1
ATOM 1602 O O . LYS A 1 204 ? -18.899 17.555 33.666 1.00 80.25 204 LYS A O 1
ATOM 1607 N N . ARG A 1 205 ? -18.909 17.999 31.455 1.00 79.19 205 ARG A N 1
ATOM 1608 C CA . ARG A 1 205 ? -19.494 19.343 31.564 1.00 79.19 205 ARG A CA 1
ATOM 1609 C C . ARG A 1 205 ? -20.926 19.272 32.094 1.00 79.19 205 ARG A C 1
ATOM 1611 O O . ARG A 1 205 ? -21.238 20.006 33.023 1.00 79.19 205 ARG A O 1
ATOM 1618 N N . ALA A 1 206 ? -21.744 18.354 31.577 1.00 76.88 206 ALA A N 1
ATOM 1619 C CA . ALA A 1 206 ? -23.108 18.122 32.049 1.00 76.88 206 ALA A CA 1
ATOM 1620 C C . ALA A 1 206 ? -23.141 17.690 33.525 1.00 76.88 206 ALA A C 1
ATOM 1622 O O . ALA A 1 206 ? -23.948 18.188 34.309 1.00 76.88 206 ALA A O 1
ATOM 1623 N N . LYS A 1 207 ? -22.218 16.815 33.942 1.00 71.56 207 LYS A N 1
ATOM 1624 C CA . LYS A 1 207 ? -22.091 16.423 35.351 1.00 71.56 207 LYS A CA 1
ATOM 1625 C C . LYS A 1 207 ? -21.667 17.595 36.242 1.00 71.56 207 LYS A C 1
ATOM 1627 O O . LYS A 1 207 ? -22.278 17.800 37.280 1.00 71.56 207 LYS A O 1
ATOM 1632 N N . HIS A 1 208 ? -20.690 18.398 35.814 1.00 67.19 208 HIS A N 1
ATOM 1633 C CA . HIS A 1 208 ? -20.263 19.588 36.556 1.00 67.19 208 HIS A CA 1
ATOM 1634 C C . HIS A 1 208 ? -21.385 20.627 36.680 1.00 67.19 208 HIS A C 1
ATOM 1636 O O . HIS A 1 208 ? -21.537 21.217 37.743 1.00 67.19 208 HIS A O 1
ATOM 1642 N N . SER A 1 209 ? -22.199 20.840 35.638 1.00 67.88 209 SER A N 1
ATOM 1643 C CA . SER A 1 209 ? -23.363 21.730 35.740 1.00 67.88 209 SER A CA 1
ATOM 1644 C C . SER A 1 209 ? -24.416 21.198 36.712 1.00 67.88 209 SER A C 1
ATOM 1646 O O . SER A 1 209 ? -24.979 21.980 37.467 1.00 67.88 209 SER A O 1
ATOM 1648 N N . VAL A 1 210 ? -24.658 19.882 36.746 1.00 60.44 210 VAL A N 1
ATOM 1649 C CA . VAL A 1 210 ? -25.598 19.267 37.700 1.00 60.44 210 VAL A CA 1
ATOM 1650 C C . VAL A 1 210 ? -25.074 19.358 39.133 1.00 60.44 210 VAL A C 1
ATOM 1652 O O . VAL A 1 210 ? -25.823 19.761 40.018 1.00 60.44 210 VAL A O 1
ATOM 1655 N N . ASP A 1 211 ? -23.795 19.051 39.362 1.00 58.47 211 ASP A N 1
ATOM 1656 C CA . ASP A 1 211 ? -23.166 19.180 40.681 1.00 58.47 211 ASP A CA 1
ATOM 1657 C C . ASP A 1 211 ? -23.211 20.646 41.156 1.00 58.47 211 ASP A C 1
ATOM 1659 O O . ASP A 1 211 ? -23.546 20.912 42.307 1.00 58.47 211 ASP A O 1
ATOM 1663 N N . GLN A 1 212 ? -22.960 21.610 40.263 1.00 57.19 212 GLN A N 1
ATOM 1664 C CA . GLN A 1 212 ? -23.045 23.042 40.564 1.00 57.19 212 GLN A CA 1
ATOM 1665 C C . GLN A 1 212 ? -24.477 23.483 40.919 1.00 57.19 212 GLN A C 1
ATOM 1667 O O . GLN A 1 212 ? -24.649 24.192 41.904 1.00 57.19 212 GLN A O 1
ATOM 1672 N N . ILE A 1 213 ? -25.501 23.002 40.203 1.00 56.28 213 ILE A N 1
ATOM 1673 C CA . ILE A 1 213 ? -26.922 23.227 40.540 1.00 56.28 213 ILE A CA 1
ATOM 1674 C C . ILE A 1 213 ? -27.280 22.613 41.905 1.00 56.28 213 ILE A C 1
ATOM 1676 O O . ILE A 1 213 ? -28.104 23.162 42.636 1.00 56.28 213 ILE A O 1
ATOM 1680 N N . TYR A 1 214 ? -26.683 21.474 42.268 1.00 52.19 214 TYR A N 1
ATOM 1681 C CA . TYR A 1 214 ? -26.943 20.814 43.550 1.00 52.19 214 TYR A CA 1
ATOM 1682 C C . TYR A 1 214 ? -26.330 21.578 44.731 1.00 52.19 214 TYR A C 1
ATOM 1684 O O . TYR A 1 214 ? -26.968 21.692 45.773 1.00 52.19 214 TYR A O 1
ATOM 1692 N N . TRP A 1 215 ? -25.131 22.149 44.564 1.00 47.47 215 TRP A N 1
ATOM 1693 C CA . TRP A 1 215 ? -24.510 23.011 45.577 1.00 47.47 215 TRP A CA 1
ATOM 1694 C C . TRP A 1 215 ? -25.230 24.356 45.733 1.00 47.47 215 TRP A C 1
ATOM 1696 O O . TRP A 1 215 ? -25.366 24.826 46.859 1.00 47.47 215 TRP A O 1
ATOM 1706 N N . ASP A 1 216 ? -25.742 24.933 44.643 1.00 54.16 216 ASP A N 1
ATOM 1707 C CA . ASP A 1 216 ? -26.501 26.195 44.681 1.00 54.16 216 ASP A CA 1
ATOM 1708 C C . ASP A 1 216 ? -27.872 26.016 45.367 1.00 54.16 216 ASP A C 1
ATOM 1710 O O . ASP A 1 216 ? -28.322 26.867 46.129 1.00 54.16 216 ASP A O 1
ATOM 1714 N N . ASN A 1 217 ? -28.503 24.847 45.194 1.00 53.09 217 ASN A N 1
ATOM 1715 C CA . ASN A 1 217 ? -29.777 24.506 45.841 1.00 53.09 217 ASN A CA 1
ATOM 1716 C C . ASN A 1 217 ? -29.640 23.934 47.269 1.00 53.09 217 ASN A C 1
ATOM 1718 O O . ASN A 1 217 ? -30.654 23.738 47.937 1.00 53.09 217 ASN A O 1
ATOM 1722 N N . GLN A 1 218 ? -28.422 23.667 47.761 1.00 42.50 218 GLN A N 1
ATOM 1723 C CA . GLN A 1 218 ? -28.163 23.213 49.142 1.00 42.50 218 GLN A CA 1
ATOM 1724 C C . GLN A 1 218 ? -27.698 24.334 50.091 1.00 42.50 218 GLN A C 1
ATO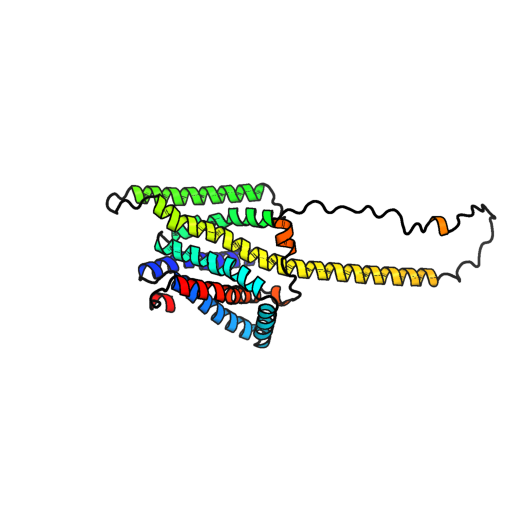M 1726 O O . GLN A 1 218 ? -27.246 24.062 51.202 1.00 42.50 218 GLN A O 1
ATOM 1731 N N . GLY A 1 219 ? -27.845 25.599 49.691 1.00 45.31 219 GLY A N 1
ATOM 1732 C CA . GLY A 1 219 ? -27.409 26.766 50.459 1.00 45.31 219 GLY A CA 1
ATOM 1733 C C . GLY A 1 219 ? -28.525 27.739 50.839 1.00 45.31 219 GLY A C 1
ATOM 1734 O O . GLY A 1 219 ? -28.353 28.934 50.631 1.00 45.31 219 GLY A O 1
ATOM 1735 N N . PHE A 1 220 ? -29.642 27.273 51.411 1.00 39.50 220 PHE A N 1
ATOM 1736 C CA . PHE A 1 220 ? -30.651 28.153 52.033 1.00 39.50 220 PHE A CA 1
ATOM 1737 C C . PHE A 1 220 ? -30.816 27.899 53.542 1.00 39.50 220 PHE A C 1
ATOM 1739 O O . PHE A 1 220 ? -31.919 27.961 54.052 1.00 39.50 220 PHE A O 1
ATOM 1746 N N . ASP A 1 221 ? -29.728 27.620 54.268 1.00 41.03 221 ASP A N 1
ATOM 1747 C CA . ASP A 1 221 ? -29.750 27.531 55.747 1.00 41.03 221 ASP A CA 1
ATOM 1748 C C . ASP A 1 221 ? -28.527 28.196 56.423 1.00 41.03 221 ASP A C 1
ATOM 1750 O O . ASP A 1 221 ? -28.282 28.018 57.612 1.00 41.03 221 ASP A O 1
ATOM 1754 N N . ALA A 1 222 ? -27.738 28.999 55.696 1.00 43.47 222 ALA A N 1
ATOM 1755 C CA . ALA A 1 222 ? -26.511 29.616 56.226 1.00 43.47 222 ALA A CA 1
ATOM 1756 C C . ALA A 1 222 ? -26.526 31.157 56.242 1.00 43.47 222 ALA A C 1
ATOM 1758 O O . ALA A 1 222 ? -25.471 31.784 56.157 1.00 43.47 222 ALA A O 1
ATOM 1759 N N . PHE A 1 223 ? -27.701 31.785 56.366 1.00 37.56 223 PHE A N 1
ATOM 1760 C CA . PHE A 1 223 ? -27.805 33.240 56.561 1.00 37.56 223 PHE A CA 1
ATOM 1761 C C . PHE A 1 223 ? -28.633 33.608 57.798 1.00 37.56 223 PHE A C 1
ATOM 1763 O O . PHE A 1 223 ? -29.469 34.506 57.777 1.00 37.56 223 PHE A O 1
ATOM 1770 N N . GLU A 1 224 ? -28.381 32.917 58.908 1.00 42.06 224 GLU A N 1
ATOM 1771 C CA . GLU A 1 224 ? -28.828 33.333 60.237 1.00 42.06 224 GLU A CA 1
ATOM 1772 C C . GLU A 1 224 ? -27.608 33.676 61.104 1.00 42.06 224 GLU A C 1
ATOM 1774 O O . GLU A 1 224 ? -27.210 32.911 61.972 1.00 42.06 224 GLU A O 1
ATOM 1779 N N . ALA A 1 225 ? -26.960 34.810 60.813 1.00 39.06 225 ALA A N 1
ATOM 1780 C CA . ALA A 1 225 ? -26.285 35.671 61.794 1.00 39.06 225 ALA A CA 1
ATOM 1781 C C . ALA A 1 225 ? -25.603 36.860 61.094 1.00 39.06 225 ALA A C 1
ATOM 1783 O O . ALA A 1 225 ? -24.872 36.672 60.126 1.00 39.06 225 ALA A O 1
ATOM 1784 N N . LEU A 1 226 ? -25.755 38.055 61.688 1.00 37.91 226 LEU A N 1
ATOM 1785 C CA . LEU A 1 226 ? -25.076 39.330 61.382 1.00 37.91 226 LEU A CA 1
ATOM 1786 C C . LEU A 1 226 ? -25.739 40.129 60.241 1.00 37.91 226 LEU A C 1
ATOM 1788 O O . LEU A 1 226 ? -25.220 40.242 59.141 1.00 37.91 226 LEU A O 1
ATOM 1792 N N . THR A 1 227 ? -26.941 40.690 60.399 1.00 47.94 227 THR A N 1
ATOM 1793 C CA . THR A 1 227 ? -27.257 41.861 61.248 1.00 47.94 227 THR A CA 1
ATOM 1794 C C . THR A 1 227 ? -26.085 42.826 61.459 1.00 47.94 227 THR A C 1
ATOM 1796 O O . THR A 1 227 ? -25.478 42.814 62.522 1.00 47.94 227 THR A O 1
ATOM 1799 N N . THR A 1 228 ? -25.790 43.663 60.462 1.00 41.41 228 THR A N 1
ATOM 1800 C CA . THR A 1 228 ? -25.718 45.140 60.563 1.00 41.41 228 THR A CA 1
ATOM 1801 C C . THR A 1 228 ? -25.162 45.702 59.254 1.00 41.41 228 THR A C 1
ATOM 1803 O O . THR A 1 228 ? -23.969 45.634 59.007 1.00 41.41 228 THR A O 1
ATOM 1806 N N . ILE A 1 229 ? -26.051 46.234 58.410 1.00 36.84 229 ILE A N 1
ATOM 1807 C CA . ILE A 1 229 ? -25.909 47.402 57.513 1.00 36.84 229 ILE A CA 1
ATOM 1808 C C . ILE A 1 229 ? -27.053 47.292 56.490 1.00 36.84 229 ILE A C 1
ATOM 1810 O O . ILE A 1 229 ? -27.081 46.410 55.638 1.00 36.84 229 ILE A O 1
ATOM 1814 N N . SER A 1 230 ? -28.035 48.183 56.617 1.00 32.66 230 SER A N 1
ATOM 1815 C CA . SER A 1 230 ? -29.081 48.430 55.619 1.00 32.66 230 SER A CA 1
ATOM 1816 C C . SER A 1 230 ? -28.593 49.456 54.574 1.00 32.66 230 SER A C 1
ATOM 1818 O O . SER A 1 230 ? -27.569 50.100 54.785 1.00 32.66 230 SER A O 1
ATOM 1820 N N . PRO A 1 231 ? -29.354 49.749 53.511 1.00 45.69 231 PRO A N 1
ATOM 1821 C CA . PRO A 1 231 ? -29.304 49.055 52.237 1.00 45.69 231 PRO A CA 1
ATOM 1822 C C . PRO A 1 231 ? -28.816 50.000 51.122 1.00 45.69 231 PRO A C 1
ATOM 1824 O O . PRO A 1 231 ? -29.015 51.214 51.177 1.00 45.69 231 PRO A O 1
ATOM 1827 N N . ARG A 1 232 ? -28.280 49.460 50.027 1.00 34.31 232 ARG A N 1
ATOM 1828 C CA . ARG A 1 232 ? -28.446 50.129 48.733 1.00 34.31 232 ARG A CA 1
ATOM 1829 C C . ARG A 1 232 ? -29.210 49.183 47.834 1.00 34.31 232 ARG A C 1
ATOM 1831 O O . ARG A 1 232 ? -28.636 48.296 47.218 1.00 34.31 232 ARG A O 1
ATOM 1838 N N . ILE A 1 233 ? -30.524 49.380 47.826 1.00 40.81 233 ILE A N 1
ATOM 1839 C CA . ILE A 1 233 ? -31.409 48.840 46.803 1.00 40.81 233 ILE A CA 1
ATOM 1840 C C . ILE A 1 233 ? -30.950 49.478 45.492 1.00 40.81 233 ILE A C 1
ATOM 1842 O O . ILE A 1 233 ? -31.253 50.634 45.205 1.00 40.81 233 ILE A O 1
ATOM 1846 N N . VAL A 1 234 ? -30.145 48.744 44.736 1.00 38.03 234 VAL A N 1
ATOM 1847 C CA . VAL A 1 234 ? -30.220 48.796 43.284 1.00 38.03 234 VAL A CA 1
ATOM 1848 C C . VAL A 1 234 ? -31.007 47.546 42.940 1.00 38.03 234 VAL A C 1
ATOM 1850 O O . VAL A 1 234 ? -30.508 46.436 43.100 1.00 38.03 234 VAL A O 1
ATOM 1853 N N . SER A 1 235 ? -32.274 47.727 42.586 1.00 42.50 235 SER A N 1
ATOM 1854 C CA . SER A 1 235 ? -33.068 46.689 41.942 1.00 42.50 235 SER A CA 1
ATOM 1855 C C . SER A 1 235 ? -32.424 46.413 40.587 1.00 42.50 235 SER A C 1
ATOM 1857 O O . SER A 1 235 ? -32.711 47.095 39.609 1.00 42.50 235 SER A O 1
ATOM 1859 N N . LEU A 1 236 ? -31.475 45.485 40.557 1.00 42.25 236 LEU A N 1
ATOM 1860 C CA . LEU A 1 236 ? -31.140 44.794 39.326 1.00 42.25 236 LEU A CA 1
ATOM 1861 C C . LEU A 1 236 ? -32.173 43.680 39.224 1.00 42.25 236 LEU A C 1
ATOM 1863 O O . LEU A 1 236 ? -32.135 42.725 40.001 1.00 42.25 236 LEU A O 1
ATOM 1867 N N . GLU A 1 237 ? -33.161 43.868 38.354 1.00 45.44 237 GLU A N 1
ATOM 1868 C CA . GLU A 1 237 ? -34.040 42.775 37.964 1.00 45.44 237 GLU A CA 1
ATOM 1869 C C . GLU A 1 237 ? -33.150 41.674 37.370 1.00 45.44 237 GLU A C 1
ATOM 1871 O O . GLU A 1 237 ? -32.321 41.925 36.497 1.00 45.44 237 GLU A O 1
ATOM 1876 N N . MET A 1 238 ? -33.267 40.454 37.901 1.00 46.59 238 MET A N 1
ATOM 1877 C CA . MET A 1 238 ? -32.489 39.284 37.463 1.00 46.59 238 MET A CA 1
ATOM 1878 C C . MET A 1 238 ? -32.708 38.975 35.965 1.00 46.59 238 MET A C 1
ATOM 1880 O O . MET A 1 238 ? -31.885 38.302 35.345 1.00 46.59 238 MET A O 1
ATOM 1884 N N . ASP A 1 239 ? -33.782 39.508 35.379 1.00 43.09 239 ASP A N 1
ATOM 1885 C CA . ASP A 1 239 ? -34.126 39.367 33.965 1.00 43.09 239 ASP A CA 1
ATOM 1886 C C . ASP A 1 239 ? -33.147 40.100 33.024 1.00 43.09 239 ASP A C 1
ATOM 1888 O O . ASP A 1 239 ? -33.029 39.712 31.865 1.00 43.09 239 ASP A O 1
ATOM 1892 N N . ASP A 1 240 ? -32.352 41.064 33.513 1.00 41.19 240 ASP A N 1
ATOM 1893 C CA . ASP A 1 240 ? -31.337 41.759 32.697 1.00 41.19 240 ASP A CA 1
ATOM 1894 C C . ASP A 1 240 ? -30.060 40.926 32.453 1.00 41.19 240 ASP A C 1
ATOM 1896 O O . ASP A 1 240 ? -29.225 41.291 31.623 1.00 41.19 240 ASP A O 1
ATOM 1900 N N . TYR A 1 241 ? -29.876 39.803 33.162 1.00 48.75 241 TYR A N 1
ATOM 1901 C CA . TYR A 1 241 ? -28.708 38.922 32.989 1.00 48.75 241 TYR A CA 1
ATOM 1902 C C . TYR A 1 241 ? -28.972 37.700 32.104 1.00 48.75 241 TYR A C 1
ATOM 1904 O O . TYR A 1 241 ? -28.028 36.990 31.748 1.00 48.75 241 TYR A O 1
ATOM 1912 N N . ILE A 1 242 ? -30.227 37.454 31.722 1.00 45.22 242 ILE A N 1
ATOM 1913 C CA . ILE A 1 242 ? -30.621 36.323 30.875 1.00 45.22 242 ILE A CA 1
ATOM 1914 C C . ILE A 1 242 ? -31.060 36.852 29.505 1.00 45.22 242 ILE A C 1
ATOM 1916 O O . ILE A 1 242 ? -32.160 36.587 29.030 1.00 45.22 242 ILE A O 1
ATOM 1920 N N . ASP A 1 243 ? -30.162 37.561 28.818 1.00 40.81 243 ASP A N 1
ATOM 1921 C CA . ASP A 1 243 ? -30.250 37.645 27.360 1.00 40.81 243 ASP A CA 1
ATOM 1922 C C . ASP A 1 243 ? -29.770 36.305 26.775 1.00 40.81 243 ASP A C 1
ATOM 1924 O O . ASP A 1 243 ? -28.594 36.093 26.474 1.00 40.81 243 ASP A O 1
ATOM 1928 N N . THR A 1 244 ? -30.689 35.339 26.703 1.00 46.84 244 THR A N 1
ATOM 1929 C CA . THR A 1 244 ? -30.450 34.021 26.086 1.00 46.84 244 THR A CA 1
ATOM 1930 C C . THR A 1 244 ? -30.522 34.060 24.559 1.00 46.84 244 THR A C 1
ATOM 1932 O O . THR A 1 244 ? -30.244 33.046 23.917 1.00 46.84 244 THR A O 1
ATOM 1935 N N . GLU A 1 245 ? -30.803 35.220 23.959 1.00 45.06 245 GLU A N 1
ATOM 1936 C CA . GLU A 1 245 ? -30.893 35.397 22.509 1.00 45.06 245 GLU A CA 1
ATOM 1937 C C . GLU A 1 245 ? -30.116 36.629 22.017 1.00 45.06 245 GLU A C 1
ATOM 1939 O O . GLU A 1 245 ? -30.550 37.350 21.117 1.00 45.06 245 GLU A O 1
ATOM 1944 N N . GLY A 1 246 ? -28.889 36.822 22.510 1.00 47.16 246 GLY A N 1
ATOM 1945 C CA . GLY A 1 246 ? -27.914 37.630 21.778 1.00 47.16 246 GLY A CA 1
ATOM 1946 C C . GLY A 1 246 ? -27.796 37.096 20.338 1.00 47.16 246 GLY A C 1
ATOM 1947 O O . GLY A 1 246 ? -27.783 35.872 20.152 1.00 47.16 246 GLY A O 1
ATOM 1948 N N . PRO A 1 247 ? -27.733 37.952 19.297 1.00 44.00 247 PRO A N 1
ATOM 1949 C CA . PRO A 1 247 ? -27.776 37.504 17.911 1.00 44.00 247 PRO A CA 1
ATOM 1950 C C . PRO A 1 247 ? -26.652 36.500 17.684 1.00 44.00 247 PRO A C 1
ATOM 1952 O O . PRO A 1 247 ? -25.476 36.871 17.666 1.00 44.00 247 PRO A O 1
ATOM 1955 N N . GLN A 1 248 ? -27.010 35.220 17.525 1.00 39.84 248 GLN A N 1
ATOM 1956 C CA . GLN A 1 248 ? -26.062 34.197 17.118 1.00 39.84 248 GLN A CA 1
ATOM 1957 C C . GLN A 1 248 ? -25.486 34.670 15.794 1.00 39.84 248 GLN A C 1
ATOM 1959 O O . GLN A 1 248 ? -26.153 34.621 14.755 1.00 39.84 248 GLN A O 1
ATOM 1964 N N . ALA A 1 249 ? -24.260 35.191 15.836 1.00 39.03 249 ALA A N 1
ATOM 1965 C CA . ALA A 1 249 ? -23.518 35.493 14.638 1.00 39.03 249 ALA A CA 1
ATOM 1966 C C . ALA A 1 249 ? -23.506 34.188 13.849 1.00 39.03 249 ALA A C 1
ATOM 1968 O O . ALA A 1 249 ? -22.881 33.216 14.272 1.00 39.03 249 ALA A O 1
ATOM 1969 N N . LYS A 1 250 ? -24.261 34.133 12.743 1.00 36.59 250 LYS A N 1
ATOM 1970 C CA . LYS A 1 250 ? -24.154 33.047 11.775 1.00 36.59 250 LYS A CA 1
ATOM 1971 C C . LYS A 1 250 ? -22.718 33.105 11.286 1.00 36.59 250 LYS A C 1
ATOM 1973 O O . LYS A 1 250 ? -22.411 33.857 10.364 1.00 36.59 250 LYS A O 1
ATOM 1978 N N . VAL A 1 251 ? -21.834 32.370 11.953 1.00 43.88 251 VAL A N 1
ATOM 1979 C CA . VAL A 1 251 ? -20.470 32.147 11.507 1.00 43.88 251 VAL A CA 1
ATOM 1980 C C . VAL A 1 251 ? -20.641 31.427 10.184 1.00 43.88 251 VAL A C 1
ATOM 1982 O O . VAL A 1 251 ? -20.902 30.228 10.153 1.00 43.88 251 VAL A O 1
ATOM 1985 N N . GLN A 1 252 ? -20.619 32.180 9.083 1.00 41.06 252 GLN A N 1
ATOM 1986 C CA . GLN A 1 252 ? -20.579 31.588 7.759 1.00 41.06 252 GLN A CA 1
ATOM 1987 C C . GLN A 1 252 ? -19.306 30.745 7.732 1.00 41.06 252 GLN A C 1
ATOM 1989 O O . GLN A 1 252 ? -18.217 31.303 7.901 1.00 41.06 252 GLN A O 1
ATOM 1994 N N . PRO A 1 253 ? -19.415 29.410 7.610 1.00 55.94 253 PRO A N 1
ATOM 1995 C CA . PRO A 1 253 ? -18.234 28.573 7.576 1.00 55.94 253 PRO A CA 1
ATOM 1996 C C . PRO A 1 253 ? -17.381 29.025 6.391 1.00 55.94 253 PRO A C 1
ATOM 1998 O O . PRO A 1 253 ? -17.884 29.185 5.277 1.00 55.94 253 PRO A O 1
ATOM 2001 N N . LEU A 1 254 ? -16.095 29.277 6.650 1.00 52.72 254 LEU A N 1
ATOM 2002 C CA . LEU A 1 254 ? -15.125 29.608 5.609 1.00 52.72 254 LEU A CA 1
ATOM 2003 C C . LEU A 1 254 ? -15.233 28.572 4.477 1.00 52.72 254 LEU A C 1
ATOM 2005 O O . LEU A 1 254 ? -15.374 27.380 4.774 1.00 52.72 254 LEU A O 1
ATOM 2009 N N . PRO A 1 255 ? -15.166 28.988 3.197 1.00 56.84 255 PRO A N 1
ATOM 2010 C CA . PRO A 1 255 ? -15.269 28.062 2.079 1.00 56.84 255 PRO A CA 1
ATOM 2011 C C . PRO A 1 255 ? -14.186 26.989 2.208 1.00 56.84 255 PRO A C 1
ATOM 2013 O O . PRO A 1 255 ? -12.988 27.270 2.138 1.00 56.84 255 PRO A O 1
ATOM 2016 N N . GLN A 1 256 ? -14.617 25.752 2.448 1.00 68.94 256 GLN A N 1
ATOM 2017 C CA . GLN A 1 256 ? -13.714 24.625 2.626 1.00 68.94 256 GLN A CA 1
ATOM 2018 C C . GLN A 1 256 ? -13.074 24.268 1.282 1.00 68.94 256 GLN A C 1
ATOM 2020 O O . GLN A 1 256 ? -13.739 24.231 0.244 1.00 68.94 256 GLN A O 1
ATOM 2025 N N . SER A 1 257 ? -11.768 23.993 1.283 1.00 79.62 257 SER A N 1
ATOM 2026 C CA . SER A 1 257 ? -11.097 23.481 0.087 1.00 79.62 257 SER A CA 1
ATOM 2027 C C . SER A 1 257 ? -11.715 22.134 -0.322 1.00 79.62 257 SER A C 1
ATOM 2029 O O . SER A 1 257 ? -12.185 21.378 0.526 1.00 79.62 257 SER A O 1
ATOM 2031 N N . LYS A 1 258 ? -11.688 21.780 -1.617 1.00 81.75 258 LYS A N 1
ATOM 2032 C CA . LYS A 1 258 ? -12.191 20.468 -2.090 1.00 81.75 258 LYS A CA 1
ATOM 2033 C C . LYS A 1 258 ? -11.564 19.293 -1.327 1.00 81.75 258 LYS A C 1
ATOM 2035 O O . LYS A 1 258 ? -12.216 18.287 -1.083 1.00 81.75 258 LYS A O 1
ATOM 2040 N N . LEU A 1 259 ? -10.300 19.448 -0.942 1.00 76.88 259 LEU A N 1
ATOM 2041 C CA . LEU A 1 259 ? -9.551 18.481 -0.153 1.00 76.88 259 LEU A CA 1
ATOM 2042 C C . LEU A 1 259 ? -10.098 18.393 1.282 1.00 76.88 259 LEU A C 1
ATOM 2044 O O . LEU A 1 259 ? -10.321 17.294 1.774 1.00 76.88 259 LEU A O 1
ATOM 2048 N N . ALA A 1 260 ? -10.407 19.526 1.917 1.00 77.56 260 ALA A N 1
ATOM 2049 C CA . ALA A 1 260 ? -11.050 19.543 3.230 1.00 77.56 260 ALA A CA 1
ATOM 2050 C C . ALA A 1 260 ? -12.426 18.853 3.208 1.00 77.56 260 ALA A C 1
ATOM 2052 O O . ALA A 1 260 ? -12.721 18.074 4.108 1.00 77.56 260 ALA A O 1
ATOM 2053 N N . ILE A 1 261 ? -13.212 19.047 2.143 1.00 79.12 261 ILE A N 1
ATOM 2054 C CA . ILE A 1 261 ? -14.492 18.344 1.949 1.00 79.12 261 ILE A CA 1
ATOM 2055 C C . ILE A 1 261 ? -14.269 16.828 1.819 1.00 79.12 261 ILE A C 1
ATOM 2057 O O . ILE A 1 261 ? -14.975 16.038 2.436 1.00 79.12 261 ILE A O 1
ATOM 2061 N N . LEU A 1 262 ? -13.266 16.402 1.044 1.00 80.75 262 LEU A N 1
ATOM 2062 C CA . LEU A 1 262 ? -12.930 14.981 0.903 1.00 80.75 262 LEU A CA 1
ATOM 2063 C C . LEU A 1 262 ? -12.463 14.355 2.222 1.00 80.75 262 LEU A C 1
ATOM 2065 O O . LEU A 1 262 ? -12.849 13.229 2.521 1.00 80.75 262 LEU A O 1
ATOM 2069 N N . ILE A 1 263 ? -11.669 15.075 3.018 1.00 80.44 263 ILE A N 1
ATOM 2070 C CA . ILE A 1 263 ? -11.238 14.618 4.347 1.00 80.44 263 ILE A CA 1
ATOM 2071 C C . ILE A 1 263 ? -12.434 14.505 5.294 1.00 80.44 263 ILE A C 1
ATOM 2073 O O . ILE A 1 263 ? -12.516 13.531 6.040 1.00 80.44 263 ILE A O 1
ATOM 2077 N N . ALA A 1 264 ? -13.373 15.452 5.244 1.00 77.12 264 ALA A N 1
ATOM 2078 C CA . ALA A 1 264 ? -14.590 15.411 6.054 1.00 77.12 264 ALA A CA 1
ATOM 2079 C C . ALA A 1 264 ? -15.479 14.195 5.732 1.00 77.12 264 ALA A C 1
ATOM 2081 O O . ALA A 1 264 ? -16.192 13.713 6.604 1.00 77.12 264 ALA A O 1
ATOM 2082 N N . ASN A 1 265 ? -15.391 13.658 4.511 1.00 85.06 265 ASN A N 1
ATOM 2083 C CA . ASN A 1 265 ? -16.122 12.459 4.095 1.00 85.06 265 ASN A CA 1
ATOM 2084 C C . ASN A 1 265 ? -15.454 11.136 4.519 1.00 85.06 265 ASN A C 1
ATOM 2086 O O . ASN A 1 265 ? -15.988 10.065 4.223 1.00 85.06 265 ASN A O 1
ATOM 2090 N N . ILE A 1 266 ? -14.286 11.165 5.172 1.00 86.56 266 ILE A N 1
ATOM 2091 C CA . ILE A 1 266 ? -13.635 9.945 5.667 1.00 86.56 266 ILE A CA 1
ATOM 2092 C C . ILE A 1 266 ? -14.469 9.378 6.826 1.00 86.56 266 ILE A C 1
ATOM 2094 O O . ILE A 1 266 ? -14.699 10.092 7.805 1.00 86.56 266 ILE A O 1
ATOM 2098 N N . PRO A 1 267 ? -14.898 8.102 6.756 1.00 87.19 267 PRO A N 1
ATOM 2099 C CA . PRO A 1 267 ? -15.775 7.531 7.765 1.00 87.19 267 PRO A CA 1
ATOM 2100 C C . PRO A 1 267 ? -15.084 7.448 9.124 1.00 87.19 267 PRO A C 1
ATOM 2102 O O . PRO A 1 267 ? -13.896 7.130 9.232 1.00 87.19 267 PRO A O 1
ATOM 2105 N N . THR A 1 268 ? -15.871 7.672 10.168 1.00 86.44 268 THR A N 1
ATOM 2106 C CA . THR A 1 268 ? -15.462 7.418 11.543 1.00 86.44 268 THR A CA 1
ATOM 2107 C C . THR A 1 268 ? -15.745 5.959 11.883 1.00 86.44 268 THR A C 1
ATOM 2109 O O . THR A 1 268 ? -16.897 5.537 11.868 1.00 86.44 268 THR A O 1
ATOM 2112 N N . ILE A 1 269 ? -14.693 5.188 12.167 1.00 87.25 269 ILE A N 1
ATOM 2113 C CA . ILE A 1 269 ? -14.806 3.764 12.509 1.00 87.25 269 ILE A CA 1
ATOM 2114 C C . ILE A 1 269 ? -14.572 3.619 14.011 1.00 87.25 269 ILE A C 1
ATOM 2116 O O . ILE A 1 269 ? -13.422 3.581 14.460 1.00 87.25 269 ILE A O 1
ATOM 2120 N N . ASP A 1 270 ? -15.655 3.571 14.785 1.00 81.50 270 ASP A N 1
ATOM 2121 C CA . ASP A 1 270 ? -15.587 3.469 16.244 1.00 81.50 270 ASP A CA 1
ATOM 2122 C C . ASP A 1 270 ? -15.194 2.053 16.683 1.00 81.50 270 ASP A C 1
ATOM 2124 O O . ASP A 1 270 ? -16.012 1.148 16.846 1.00 81.50 270 ASP A O 1
ATOM 2128 N N . THR A 1 271 ? -13.886 1.821 16.799 1.00 83.88 271 THR A N 1
ATOM 2129 C CA . THR A 1 271 ? -13.366 0.540 17.263 1.00 83.88 271 THR A CA 1
ATOM 2130 C C . THR A 1 271 ? -11.955 0.639 17.829 1.00 83.88 271 THR A C 1
ATOM 2132 O O . THR A 1 271 ? -11.037 1.219 17.244 1.00 83.88 271 THR A O 1
ATOM 2135 N N . ASN A 1 272 ? -11.725 -0.074 18.932 1.00 84.62 272 ASN A N 1
ATOM 2136 C CA . ASN A 1 272 ? -10.385 -0.272 19.483 1.00 84.62 272 ASN A CA 1
ATOM 2137 C C . ASN A 1 272 ? -9.528 -1.232 18.638 1.00 84.62 272 ASN A C 1
ATOM 2139 O O . ASN A 1 272 ? -8.316 -1.333 18.848 1.00 84.62 272 ASN A O 1
ATOM 2143 N N . LEU A 1 273 ? -10.117 -1.929 17.659 1.00 88.31 273 LEU A N 1
ATOM 2144 C CA . LEU A 1 273 ? -9.408 -2.885 16.805 1.00 88.31 273 LEU A CA 1
ATOM 2145 C C . LEU A 1 273 ? -8.377 -2.217 15.889 1.00 88.31 273 LEU A C 1
ATOM 2147 O O . LEU A 1 273 ? -7.352 -2.834 15.595 1.00 88.31 273 LEU A O 1
ATOM 2151 N N . LEU A 1 274 ? -8.583 -0.946 15.533 1.00 87.50 274 LEU A N 1
ATOM 2152 C CA . LEU A 1 274 ? -7.648 -0.137 14.746 1.00 87.50 274 LEU A CA 1
ATOM 2153 C C . LEU A 1 274 ? -6.494 0.449 15.582 1.00 87.50 274 LEU A C 1
ATOM 2155 O O . LEU A 1 274 ? -5.724 1.269 15.091 1.00 87.50 274 LEU A O 1
ATOM 2159 N N . SER A 1 275 ? -6.314 0.042 16.838 1.00 84.44 275 SER A N 1
ATOM 2160 C CA . SER A 1 275 ? -5.076 0.329 17.583 1.00 84.44 275 SER A CA 1
ATOM 2161 C C . SER A 1 275 ? -3.928 -0.610 17.188 1.00 84.44 275 SER A C 1
ATOM 2163 O O . SER A 1 275 ? -2.761 -0.229 17.258 1.00 84.44 275 SER A O 1
ATOM 2165 N N . ASN A 1 276 ? -4.251 -1.820 16.720 1.00 89.00 276 ASN A N 1
ATOM 2166 C CA . ASN A 1 276 ? -3.279 -2.843 16.357 1.00 89.00 276 ASN A CA 1
ATOM 2167 C C . ASN A 1 276 ? -2.899 -2.737 14.869 1.00 89.00 276 ASN A C 1
ATOM 2169 O O . ASN A 1 276 ? -3.762 -2.769 13.989 1.00 89.00 276 ASN A O 1
ATOM 2173 N N . SER A 1 277 ? -1.598 -2.645 14.581 1.00 89.31 277 SER A N 1
ATOM 2174 C CA . SER A 1 277 ? -1.081 -2.552 13.212 1.00 89.31 277 SER A CA 1
ATOM 2175 C C . SER A 1 277 ? -1.405 -3.781 12.356 1.00 89.31 277 SER A C 1
ATOM 2177 O O . SER A 1 277 ? -1.750 -3.611 11.191 1.00 89.31 277 SER A O 1
ATOM 2179 N N . PHE A 1 278 ? -1.373 -4.998 12.913 1.00 93.00 278 PHE A N 1
ATOM 2180 C CA . PHE A 1 278 ? -1.718 -6.223 12.180 1.00 93.00 278 PHE A CA 1
ATOM 2181 C C . PHE A 1 278 ? -3.164 -6.191 11.677 1.00 93.00 278 PHE A C 1
ATOM 2183 O O . PHE A 1 278 ? -3.414 -6.537 10.527 1.00 93.00 278 PHE A O 1
ATOM 2190 N N . ASN A 1 279 ? -4.100 -5.689 12.489 1.00 95.06 279 ASN A N 1
ATOM 2191 C CA . ASN A 1 279 ? -5.507 -5.556 12.101 1.00 95.06 279 ASN A CA 1
ATOM 2192 C C . ASN A 1 279 ? -5.686 -4.580 10.931 1.00 95.06 279 ASN A C 1
ATOM 2194 O O . ASN A 1 279 ? -6.423 -4.873 9.993 1.00 95.06 279 ASN A O 1
ATOM 2198 N N . LYS A 1 280 ? -4.987 -3.435 10.959 1.00 95.06 280 LYS A N 1
ATOM 2199 C CA . LYS A 1 280 ? -5.019 -2.459 9.856 1.00 95.06 280 LYS A CA 1
ATOM 2200 C C . LYS A 1 280 ? -4.486 -3.060 8.565 1.00 95.06 280 LYS A C 1
ATOM 2202 O O . LYS A 1 280 ? -5.126 -2.938 7.529 1.00 95.06 280 LYS A O 1
ATOM 2207 N N . VAL A 1 281 ? -3.324 -3.707 8.640 1.00 95.38 281 VAL A N 1
ATOM 2208 C CA . VAL A 1 281 ? -2.680 -4.334 7.481 1.00 95.38 281 VAL A CA 1
ATOM 2209 C C . VAL A 1 281 ? -3.573 -5.446 6.933 1.00 95.38 281 VAL A C 1
ATOM 2211 O O . VAL A 1 281 ? -3.750 -5.523 5.722 1.00 95.38 281 VAL A O 1
ATOM 2214 N N . TRP A 1 282 ? -4.210 -6.249 7.791 1.00 97.81 282 TRP A N 1
ATOM 2215 C CA . TRP A 1 282 ? -5.173 -7.269 7.368 1.00 97.81 282 TRP A CA 1
ATOM 2216 C C . TRP A 1 282 ? -6.356 -6.648 6.609 1.00 97.81 282 TRP A C 1
ATOM 2218 O O . TRP A 1 282 ? -6.636 -7.059 5.485 1.00 97.81 282 TRP A O 1
ATOM 2228 N N . LEU A 1 283 ? -6.979 -5.596 7.155 1.00 97.81 283 LEU A N 1
ATOM 2229 C CA . LEU A 1 283 ? -8.098 -4.888 6.514 1.00 97.81 283 LEU A CA 1
ATOM 2230 C C . LEU A 1 283 ? -7.701 -4.246 5.177 1.00 97.81 283 LEU A C 1
ATOM 2232 O O . LEU A 1 283 ? -8.447 -4.343 4.205 1.00 97.81 283 LEU A O 1
ATOM 2236 N N . MET A 1 284 ? -6.514 -3.637 5.097 1.00 97.44 284 MET A N 1
ATOM 2237 C CA . MET A 1 284 ? -5.979 -3.088 3.845 1.00 97.44 284 MET A CA 1
ATOM 2238 C C . MET A 1 284 ? -5.670 -4.181 2.818 1.00 97.44 284 MET A C 1
ATOM 2240 O O . MET A 1 284 ? -5.916 -3.986 1.629 1.00 97.44 284 MET A O 1
ATOM 2244 N N . THR A 1 285 ? -5.177 -5.338 3.266 1.00 97.50 285 THR A N 1
ATOM 2245 C CA . THR A 1 285 ? -4.886 -6.478 2.387 1.00 97.50 285 THR A CA 1
ATOM 2246 C C . THR A 1 285 ? -6.176 -7.031 1.791 1.00 97.50 285 THR A C 1
ATOM 2248 O O . THR A 1 285 ? -6.277 -7.140 0.570 1.00 97.50 285 THR A O 1
ATOM 2251 N N . VAL A 1 286 ? -7.196 -7.286 2.620 1.00 98.00 286 VAL A N 1
ATOM 2252 C CA . VAL A 1 286 ? -8.533 -7.701 2.156 1.00 98.00 286 VAL A CA 1
ATOM 2253 C C . VAL A 1 286 ? -9.143 -6.643 1.234 1.00 98.00 286 VAL A C 1
ATOM 2255 O O . VAL A 1 286 ? -9.650 -6.973 0.165 1.00 98.00 286 VAL A O 1
ATOM 2258 N N . GLY A 1 287 ? -9.019 -5.362 1.587 1.00 97.38 287 GLY A N 1
ATOM 2259 C CA . GLY A 1 287 ? -9.481 -4.246 0.763 1.00 97.38 287 GLY A CA 1
ATOM 2260 C C . GLY A 1 287 ? -8.782 -4.118 -0.591 1.00 97.38 287 GLY A C 1
ATOM 2261 O O . GLY A 1 287 ? -9.354 -3.561 -1.520 1.00 97.38 287 GLY A O 1
ATOM 2262 N N . SER A 1 288 ? -7.577 -4.663 -0.757 1.00 98.00 288 SER A N 1
ATOM 2263 C CA . SER A 1 288 ? -6.889 -4.672 -2.054 1.00 98.00 288 SER A CA 1
ATOM 2264 C C . SER A 1 288 ? -7.373 -5.778 -3.003 1.00 98.00 288 SER A C 1
ATOM 2266 O O . SER A 1 288 ? -7.087 -5.722 -4.196 1.00 98.00 288 SER A O 1
ATOM 2268 N N . ILE A 1 289 ? -8.131 -6.772 -2.519 1.00 97.69 289 ILE A N 1
ATOM 2269 C CA . ILE A 1 289 ? -8.581 -7.916 -3.333 1.00 97.69 289 ILE A CA 1
ATOM 2270 C C . ILE A 1 289 ? -9.387 -7.475 -4.567 1.00 97.69 289 ILE A C 1
ATOM 2272 O O . ILE A 1 289 ? -9.055 -7.936 -5.661 1.00 97.69 289 ILE A O 1
ATOM 2276 N N . PRO A 1 290 ? -10.391 -6.576 -4.466 1.00 97.62 290 PRO A N 1
ATOM 2277 C CA . PRO A 1 290 ? -11.139 -6.130 -5.640 1.00 97.62 290 PRO A CA 1
ATOM 2278 C C . PRO A 1 290 ? -10.246 -5.492 -6.707 1.00 97.62 290 PRO A C 1
ATOM 2280 O O . PRO A 1 290 ? -10.452 -5.737 -7.892 1.00 97.62 290 PRO A O 1
ATOM 2283 N N . PHE A 1 291 ? -9.219 -4.736 -6.302 1.00 97.81 291 PHE A N 1
ATOM 2284 C CA . PHE A 1 291 ? -8.241 -4.167 -7.229 1.00 97.81 291 PHE A CA 1
ATOM 2285 C C . PHE A 1 291 ? -7.495 -5.255 -7.999 1.00 97.81 291 PHE A C 1
ATOM 2287 O O . PHE A 1 291 ? -7.445 -5.193 -9.224 1.00 97.81 291 PHE A O 1
ATOM 2294 N N . TRP A 1 292 ? -6.970 -6.275 -7.313 1.00 97.56 292 TRP A N 1
ATOM 2295 C CA . TRP A 1 292 ? -6.249 -7.367 -7.974 1.00 97.56 292 TRP A CA 1
ATOM 2296 C C . TRP A 1 292 ? -7.144 -8.178 -8.910 1.00 97.56 292 TRP A C 1
ATOM 2298 O O . TRP A 1 292 ? -6.706 -8.537 -9.999 1.00 97.56 292 TRP A O 1
ATOM 2308 N N . LEU A 1 293 ? -8.399 -8.426 -8.527 1.00 96.94 293 LEU A N 1
ATOM 2309 C CA . LEU A 1 293 ? -9.365 -9.126 -9.378 1.00 96.94 293 LEU A CA 1
ATOM 2310 C C . LEU A 1 293 ? -9.666 -8.333 -10.652 1.00 96.94 293 LEU A C 1
ATOM 2312 O O . LEU A 1 293 ? -9.556 -8.871 -11.751 1.00 96.94 293 LEU A O 1
ATOM 2316 N N . VAL A 1 294 ? -10.003 -7.049 -10.513 1.00 97.38 294 VAL A N 1
ATOM 2317 C CA . VAL A 1 294 ? -10.296 -6.170 -11.653 1.00 97.38 294 VAL A CA 1
ATOM 2318 C C . VAL A 1 294 ? -9.071 -6.045 -12.556 1.00 97.38 294 VAL A C 1
ATOM 2320 O O . VAL A 1 294 ? -9.174 -6.233 -13.764 1.00 97.38 294 VAL A O 1
ATOM 2323 N N . LEU A 1 295 ? -7.897 -5.797 -11.977 1.00 96.38 295 LEU A N 1
ATOM 2324 C CA . LEU A 1 295 ? -6.648 -5.682 -12.721 1.00 96.38 295 LEU A CA 1
ATOM 2325 C C . LEU A 1 295 ? -6.296 -6.984 -13.457 1.00 96.38 295 LEU A C 1
ATOM 2327 O O . LEU A 1 295 ? -5.898 -6.940 -14.618 1.00 96.38 295 LEU A O 1
ATOM 2331 N N . GLY A 1 296 ? -6.493 -8.140 -12.819 1.00 95.62 296 GLY A N 1
ATOM 2332 C CA . GLY A 1 296 ? -6.258 -9.451 -13.425 1.00 95.62 296 GLY A CA 1
ATOM 2333 C C . GLY A 1 296 ? -7.164 -9.726 -14.626 1.00 95.62 296 GLY A C 1
ATOM 2334 O O . GLY A 1 296 ? -6.696 -10.273 -15.623 1.00 95.62 296 GLY A O 1
ATOM 2335 N N . LEU A 1 297 ? -8.428 -9.285 -14.578 1.00 95.94 297 LEU A N 1
ATOM 2336 C CA . LEU A 1 297 ? -9.358 -9.386 -15.711 1.00 95.94 297 LEU A CA 1
ATOM 2337 C C . LEU A 1 297 ? -8.915 -8.546 -16.918 1.00 95.94 297 LEU A C 1
ATOM 2339 O O . LEU A 1 297 ? -9.138 -8.960 -18.056 1.00 95.94 297 LEU A O 1
ATOM 2343 N N . PHE A 1 298 ? -8.287 -7.390 -16.676 1.00 95.25 298 PHE A N 1
ATOM 2344 C CA . PHE A 1 298 ? -7.775 -6.517 -17.735 1.00 95.25 298 PHE A CA 1
ATOM 2345 C C . PHE A 1 298 ? -6.442 -6.993 -18.315 1.00 95.25 298 PHE A C 1
ATOM 2347 O O . PHE A 1 298 ? -6.265 -6.961 -19.528 1.00 95.25 298 PHE A O 1
ATOM 2354 N N . ILE A 1 299 ? -5.504 -7.417 -17.465 1.00 93.44 299 ILE A N 1
ATOM 2355 C CA . ILE A 1 299 ? -4.151 -7.806 -17.891 1.00 93.44 299 ILE A CA 1
ATOM 2356 C C . ILE A 1 299 ? -4.131 -9.204 -18.507 1.00 93.44 299 ILE A C 1
ATOM 2358 O O . ILE A 1 299 ? -3.358 -9.444 -19.429 1.00 93.44 299 ILE A O 1
ATOM 2362 N N . GLN A 1 300 ? -4.956 -10.122 -17.993 1.00 92.25 300 GLN A N 1
ATOM 2363 C CA . GLN A 1 300 ? -4.987 -11.532 -18.400 1.00 92.25 300 GLN A CA 1
ATOM 2364 C C . GLN A 1 300 ? -3.585 -12.178 -18.424 1.00 92.25 300 GLN A C 1
ATOM 2366 O O . GLN A 1 300 ? -3.145 -12.683 -19.461 1.00 92.25 300 GLN A O 1
ATOM 2371 N N . PRO A 1 301 ? -2.845 -12.156 -17.297 1.00 91.06 301 PRO A N 1
ATOM 2372 C CA . PRO A 1 301 ? -1.493 -12.694 -17.262 1.00 91.06 301 PRO A CA 1
ATOM 2373 C C . PRO A 1 301 ? -1.509 -14.216 -17.450 1.00 91.06 301 PRO A C 1
ATOM 2375 O O . PRO A 1 301 ? -2.427 -14.909 -17.003 1.00 91.06 301 PRO A O 1
ATOM 2378 N N . LYS A 1 302 ? -0.448 -14.758 -18.060 1.00 89.88 302 LYS A N 1
ATOM 2379 C CA . LYS A 1 302 ? -0.188 -16.210 -18.059 1.00 89.88 302 LYS A CA 1
ATOM 2380 C C . LYS A 1 302 ? -0.077 -16.718 -16.623 1.00 89.88 302 LYS A C 1
ATOM 2382 O O . LYS A 1 302 ? 0.208 -15.925 -15.738 1.00 89.88 302 LYS A O 1
ATOM 2387 N N . PHE A 1 303 ? -0.272 -18.016 -16.395 1.00 88.50 303 PHE A N 1
ATOM 2388 C CA . PHE A 1 303 ? -0.151 -18.614 -15.060 1.00 88.50 303 PHE A CA 1
ATOM 2389 C C . PHE A 1 303 ? 1.170 -18.252 -14.354 1.00 88.50 303 PHE A C 1
ATOM 2391 O O . PHE A 1 303 ? 2.178 -18.061 -15.040 1.00 88.50 303 PHE A O 1
ATOM 2398 N N . PRO A 1 304 ? 1.158 -18.146 -13.009 1.00 88.75 304 PRO A N 1
ATOM 2399 C CA . PRO A 1 304 ? 2.347 -17.792 -12.246 1.00 88.75 304 PRO A CA 1
ATOM 2400 C C . PRO A 1 304 ? 3.438 -18.842 -12.431 1.00 88.75 304 PRO A C 1
ATOM 2402 O O . PRO A 1 304 ? 3.154 -20.042 -12.483 1.00 88.75 304 PRO A O 1
ATOM 2405 N N . ASP A 1 305 ? 4.682 -18.382 -12.493 1.00 85.62 305 ASP A N 1
ATOM 2406 C CA . ASP A 1 305 ? 5.832 -19.277 -12.492 1.00 85.62 305 ASP A CA 1
ATOM 2407 C C . ASP A 1 305 ? 6.088 -19.841 -11.083 1.00 85.62 305 ASP A C 1
ATOM 2409 O O . ASP A 1 305 ? 5.719 -19.236 -10.071 1.00 85.62 305 ASP A O 1
ATOM 2413 N N . LEU A 1 306 ? 6.742 -21.003 -10.999 1.00 83.69 306 LEU A N 1
ATOM 2414 C CA . LEU A 1 306 ? 7.030 -21.670 -9.727 1.00 83.69 306 LEU A CA 1
ATOM 2415 C C . LEU A 1 306 ? 7.884 -20.782 -8.810 1.00 83.69 306 LEU A C 1
ATOM 2417 O O . LEU A 1 306 ? 7.642 -20.734 -7.603 1.00 83.69 306 LEU A O 1
ATOM 2421 N N . SER A 1 307 ? 8.805 -20.010 -9.395 1.00 80.44 307 SER A N 1
ATOM 2422 C CA . SER A 1 307 ? 9.625 -19.028 -8.681 1.00 80.44 307 SER A CA 1
ATOM 2423 C C . SER A 1 307 ? 8.798 -17.970 -7.939 1.00 80.44 307 SER A C 1
ATOM 2425 O O . SER A 1 307 ? 9.237 -17.495 -6.896 1.00 80.44 307 SER A O 1
ATOM 2427 N N . GLN A 1 308 ? 7.595 -17.637 -8.416 1.00 82.62 308 GLN A N 1
ATOM 2428 C CA . GLN A 1 308 ? 6.712 -16.635 -7.803 1.00 82.62 308 GLN A CA 1
ATOM 2429 C C . GLN A 1 308 ? 5.864 -17.201 -6.657 1.00 82.62 308 GLN A C 1
ATOM 2431 O O . GLN A 1 308 ? 5.239 -16.449 -5.911 1.00 82.62 308 GLN A O 1
ATOM 2436 N N . ILE A 1 309 ? 5.807 -18.530 -6.536 1.00 83.75 309 ILE A N 1
ATOM 2437 C CA . ILE A 1 309 ? 5.071 -19.229 -5.478 1.00 83.75 309 ILE A CA 1
ATOM 2438 C C . ILE A 1 309 ? 6.007 -19.563 -4.312 1.00 83.75 309 ILE A C 1
ATOM 2440 O O . ILE A 1 309 ? 5.573 -19.554 -3.162 1.00 83.75 309 ILE A O 1
ATOM 2444 N N . THR A 1 310 ? 7.271 -19.889 -4.599 1.00 79.50 310 THR A N 1
ATOM 2445 C CA . THR A 1 310 ? 8.213 -20.413 -3.598 1.00 79.50 310 THR A CA 1
ATOM 2446 C C . THR A 1 310 ? 9.153 -19.377 -2.978 1.00 79.50 310 THR A C 1
ATOM 2448 O O . THR A 1 310 ? 9.723 -19.679 -1.931 1.00 79.50 310 THR A O 1
ATOM 2451 N N . ASN A 1 311 ? 9.356 -18.213 -3.611 1.00 63.50 311 ASN A N 1
ATOM 2452 C CA . ASN A 1 311 ? 10.219 -17.126 -3.111 1.00 63.50 311 ASN A CA 1
ATOM 2453 C C . ASN A 1 311 ? 9.415 -16.018 -2.421 1.00 63.50 311 ASN A C 1
ATOM 2455 O O . ASN A 1 311 ? 9.966 -15.401 -1.480 1.00 63.50 311 ASN A O 1
#

Radius of gyration: 29.3 Å; chains: 1; bounding box: 62×72×90 Å

Secondary structure (DSSP, 8-state):
-HHHHHHHHHHHHHHHHHHHHHHHHHHTT--HHHHHHHHHHHHHHHHHHHHHHHH-HHHHHHHHHHHHHTHHHHHHHHIIIIIIHHHHHHHHHTTS-HHHHHHHHTTHHHHHHHHHHHTT----HHHHHHHHHHHHHHHHHHHHHHHHHHH-TTS----HHHHIIIIIHHHHHHHHHHHHHHHHHHHHHHHHHHHHHHHHHHHHHHHHHHHHHHHHTT-SS---S------------GGGG--TTS-----------HHHHHHHTSPP---GGGGSHHHHHHHHHHHHHHHHHHHHHHH-PPPPPHHHHH-

Sequence (311 aa):
MVRLILITLIASAFFSSTYILNELMSNSGGHWFWSASLRYLFTLIILTVIIALQNGGKRIEQLWVIFKEHWGFWTVTGSIGFGIFYAGLCYAADHVSGWVVAATFMFTVVASLIVLIAFGHRFDKKFVLYAILVLIGVILVNVSEALSASSNSLMIDIPLSTVLLYGALPCIIASFSYPIGSQLVWQASYNARQLHIEEIIETKRAKHSVDQIYWDNQGFDAFEALTTISPRIVSLEMDDYIDTEGPQAKVQPLPQSKLAILIANIPTIDTNLLSNSFNKVWLMTVGSIPFWLVLGLFIQPKFPDLSQITN